Protein AF-A0A9X4ABX7-F1 (afdb_monomer)

Secondary structure (DSSP, 8-state):
-PPSSS------TT------S-EEE-SS-EEEEEETTEEEEGGG--EETTEE---SS-EEEEESS-EEEE-TTS-EEEEEEPTT--EEEEEEEEE-SSSS-EEEEEETT-SS-EEEEEE-SS---TTTSSEE------TT--HHHHHSEEEEEPTTTTTT---B-TTSPBPP-TT-BPPPPSSTT-SGGGPEEEEEEEEEEETTTTEEEEEEEES-SEEEEE-TT-SSTT-EEEEE--S-EEEGGGEEEEESPPEE-S-HHHHHHHHT-

Sequence (269 aa):
MKSYRGGKATVTRNQKIKYAGKLTETSRELYYYVGSGSYVKALNVSKINGQYVFTKQPTYVIPRADMYVLNKDLKETSKVVRTGSKVKIDQVLIDTDYTDPQLYVRIAGTKDQFLYWTDAGDYPDEDEGNFSFRFFMDNNHNFAESTQSLVTFKQGLEKTTPFYNEQGQLIDLGGKYLEKAARGNFLPENNYQVDYARYIWVPSEKKAELFYHLIGTTFSMRDPHSKYEYTWVKQNIGSVYVKASDVTFKGLKVKTQNTAEEATKLAEK

Nearest PDB structures (foldseek):
  8aol-assembly1_A  TM=3.702E-01  e=4.067E-02  Lactobacillus acidophilus ATCC 4796
  2p6y-assembly1_A  TM=3.420E-01  e=1.564E+00  Vibrio cholerae
  7jiw-assembly1_A  TM=1.618E-01  e=1.205E+00  Severe acute respiratory syndrome coronavirus 2
  8u7h-assembly1_C  TM=2.721E-01  e=6.065E+00  Homo sapiens
  8hq2-assembly2_E  TM=1.560E-01  e=1.828E+00  Homo sapiens

Radius of gyration: 24.83 Å; Cα contacts (8 Å, |Δi|>4): 505; chains: 1; bounding box: 54×47×79 Å

Foldseek 3Di:
DDDDPPDDDDDDPPDDAAFPPDWDDDPPFIWTDRDPRDTDTLLRDQDDPNHGGADQAWHWKFFQAKFFKAWQVRDGDPDIDGGRDTFIFRDKDWAPPDPFIWIWTHGPPDDTIITTFGTPRDDDDLPPTRIRDGDPPDPQRDPCQARFKWKAFDPPCQQVVFKADQQQDTDDPVSKGHDAPPPRCPDPVRIFTFAAKEWAQHPVVRFTFIKTKTPDQWDWIDDPPDPDPDDTDIDGRGTIIDTPVRIDIGHDDHYYPDDRVVNNVVVVD

Structure (mmCIF, N/CA/C/O backbone):
data_AF-A0A9X4ABX7-F1
#
_entry.id   AF-A0A9X4ABX7-F1
#
loop_
_atom_site.group_PDB
_atom_site.id
_atom_site.type_symbol
_atom_site.label_atom_id
_atom_site.label_alt_id
_atom_site.label_comp_id
_atom_site.label_asym_id
_atom_site.label_entity_id
_atom_site.label_seq_id
_atom_site.pdbx_PDB_ins_code
_atom_site.Cartn_x
_atom_site.Cartn_y
_atom_site.Cartn_z
_atom_site.occupancy
_atom_site.B_iso_or_equiv
_atom_site.auth_seq_id
_atom_site.auth_comp_id
_atom_site.auth_asym_id
_atom_site.auth_atom_id
_atom_site.pdbx_PDB_model_num
ATOM 1 N N . MET A 1 1 ? 7.506 -3.024 -34.681 1.00 41.56 1 MET A N 1
ATOM 2 C CA . MET A 1 1 ? 6.041 -3.243 -34.634 1.00 41.56 1 MET A CA 1
ATOM 3 C C . MET A 1 1 ? 5.603 -3.809 -35.983 1.00 41.56 1 MET A C 1
ATOM 5 O O . MET A 1 1 ? 6.130 -3.344 -36.988 1.00 41.56 1 MET A O 1
ATOM 9 N N . LYS A 1 2 ? 4.745 -4.836 -36.027 1.00 24.06 2 LYS A N 1
ATOM 10 C CA . LYS A 1 2 ? 4.097 -5.296 -37.271 1.00 24.06 2 LYS A CA 1
ATOM 11 C C . LYS A 1 2 ? 2.694 -4.683 -37.294 1.00 24.06 2 LYS A C 1
ATOM 13 O O . LYS A 1 2 ? 1.999 -4.773 -36.289 1.00 24.06 2 LYS A O 1
ATOM 18 N N . SER A 1 3 ? 2.342 -4.009 -38.381 1.00 33.56 3 SER A N 1
ATOM 19 C CA . SER A 1 3 ? 1.025 -3.418 -38.610 1.00 33.56 3 SER A CA 1
ATOM 20 C C . SER A 1 3 ? 0.086 -4.429 -39.261 1.00 33.56 3 SER A C 1
ATOM 22 O O . SER A 1 3 ? 0.523 -5.316 -39.996 1.00 33.56 3 SER A O 1
ATOM 24 N N . TYR A 1 4 ? -1.210 -4.261 -39.014 1.00 38.00 4 TYR A N 1
ATOM 25 C CA . TYR A 1 4 ? -2.266 -4.816 -39.852 1.00 38.00 4 TYR A CA 1
ATOM 26 C C . TYR A 1 4 ? -2.831 -3.663 -40.698 1.00 38.00 4 TYR A C 1
ATOM 28 O O . TYR A 1 4 ? -3.150 -2.615 -40.143 1.00 38.00 4 TYR A O 1
ATOM 36 N N . ARG A 1 5 ? -2.893 -3.865 -42.027 1.00 39.03 5 ARG A N 1
ATOM 37 C CA . ARG A 1 5 ? -3.045 -2.887 -43.142 1.00 39.03 5 ARG A CA 1
ATOM 38 C C . ARG A 1 5 ? -1.755 -2.279 -43.737 1.00 39.03 5 ARG A C 1
ATOM 40 O O . ARG A 1 5 ? -1.745 -1.150 -44.206 1.00 39.03 5 ARG A O 1
ATOM 47 N N . GLY A 1 6 ? -0.677 -3.062 -43.800 1.00 40.28 6 GLY A N 1
ATOM 48 C CA . GLY A 1 6 ? 0.290 -2.986 -44.914 1.00 40.28 6 GLY A CA 1
ATOM 49 C C . GLY A 1 6 ? 1.348 -1.871 -44.923 1.00 40.28 6 GLY A C 1
ATOM 50 O O . GLY A 1 6 ? 2.278 -1.969 -45.712 1.00 40.28 6 GLY A O 1
ATOM 51 N N . GLY A 1 7 ? 1.295 -0.869 -44.043 1.00 52.16 7 GLY A N 1
ATOM 52 C CA . GLY A 1 7 ? 2.366 0.132 -43.898 1.00 52.16 7 GLY A CA 1
ATOM 53 C C . GLY A 1 7 ? 3.005 0.093 -42.510 1.00 52.16 7 GLY A C 1
ATOM 54 O O . GLY A 1 7 ? 2.290 0.098 -41.508 1.00 52.16 7 GLY A O 1
ATOM 55 N N . LYS A 1 8 ? 4.339 0.026 -42.405 1.00 54.16 8 LYS A N 1
ATOM 56 C CA . LYS A 1 8 ? 5.056 0.254 -41.135 1.00 54.16 8 LYS A CA 1
ATOM 57 C C . LYS A 1 8 ? 5.355 1.748 -41.012 1.00 54.16 8 LYS A C 1
ATOM 59 O O . LYS A 1 8 ? 6.156 2.261 -41.781 1.00 54.16 8 LYS A O 1
ATOM 64 N N . ALA A 1 9 ? 4.760 2.419 -40.031 1.00 59.62 9 ALA A N 1
ATOM 65 C CA . ALA A 1 9 ? 5.211 3.739 -39.598 1.00 59.62 9 ALA A CA 1
ATOM 66 C C . ALA A 1 9 ? 6.242 3.579 -38.466 1.00 59.62 9 ALA A C 1
ATOM 68 O O . ALA A 1 9 ? 6.034 2.785 -37.542 1.00 59.62 9 ALA A O 1
ATOM 69 N N . THR A 1 10 ? 7.356 4.308 -38.544 1.00 63.59 10 THR A N 1
ATOM 70 C CA . THR A 1 10 ? 8.389 4.341 -37.498 1.00 63.59 10 THR A CA 1
ATOM 71 C C . THR A 1 10 ? 8.147 5.550 -36.602 1.00 63.59 10 THR A C 1
ATOM 73 O O . THR A 1 10 ? 8.048 6.667 -37.097 1.00 63.59 10 THR A O 1
ATOM 76 N N . VAL A 1 11 ? 8.052 5.319 -35.293 1.00 64.12 11 VAL A N 1
ATOM 77 C CA . VAL A 1 11 ? 7.973 6.366 -34.264 1.00 64.12 11 VAL A CA 1
ATOM 78 C C . VAL A 1 11 ? 9.326 6.417 -33.561 1.00 64.12 11 VAL A C 1
ATOM 80 O O . VAL A 1 11 ? 9.849 5.366 -33.174 1.00 64.12 11 VAL A O 1
ATOM 83 N N . THR A 1 12 ? 9.914 7.603 -33.427 1.00 63.09 12 THR A N 1
ATOM 84 C CA . THR A 1 12 ? 11.210 7.785 -32.757 1.00 63.09 12 THR A CA 1
ATOM 85 C C . THR A 1 12 ? 11.045 7.855 -31.237 1.00 63.09 12 THR A C 1
ATOM 87 O O . THR A 1 12 ? 9.956 8.094 -30.709 1.00 63.09 12 THR A O 1
ATOM 90 N N . ARG A 1 13 ? 12.132 7.601 -30.494 1.00 53.84 13 ARG A N 1
ATOM 91 C CA . ARG A 1 13 ? 12.133 7.704 -29.026 1.00 53.84 13 ARG A CA 1
ATOM 92 C C . ARG A 1 13 ? 11.667 9.107 -28.612 1.00 53.84 13 ARG A C 1
ATOM 94 O O . ARG A 1 13 ? 12.084 10.088 -29.215 1.00 53.84 13 ARG A O 1
ATOM 101 N N . ASN A 1 14 ? 10.814 9.185 -27.590 1.00 59.59 14 ASN A N 1
ATOM 102 C CA . ASN A 1 14 ? 10.232 10.422 -27.043 1.00 59.59 14 ASN A CA 1
ATOM 103 C C . ASN A 1 14 ? 9.279 11.187 -27.981 1.00 59.59 14 ASN A C 1
ATOM 105 O O . ASN A 1 14 ? 8.792 12.259 -27.616 1.00 59.59 14 ASN A O 1
ATOM 109 N N . GLN A 1 15 ? 8.954 10.646 -29.158 1.00 70.94 15 GLN A N 1
ATOM 110 C CA . GLN A 1 15 ? 7.958 11.252 -30.032 1.00 70.94 15 GLN A CA 1
ATOM 111 C C . GLN A 1 15 ? 6.567 11.172 -29.391 1.00 70.94 15 GLN A C 1
ATOM 113 O O . GLN A 1 15 ? 6.053 10.091 -29.093 1.00 70.94 15 GLN A O 1
ATOM 118 N N . LYS A 1 16 ? 5.938 12.335 -29.205 1.00 74.56 16 LYS A N 1
ATOM 119 C CA . LYS A 1 16 ? 4.551 12.436 -28.743 1.00 74.56 16 LYS A CA 1
ATOM 120 C C . LYS A 1 16 ? 3.615 12.056 -29.888 1.00 74.56 16 LYS A C 1
ATOM 122 O O . LYS A 1 16 ? 3.737 12.577 -30.995 1.00 74.56 16 LYS A O 1
ATOM 127 N N . ILE A 1 17 ? 2.673 11.162 -29.613 1.00 75.75 17 ILE A N 1
ATOM 128 C CA . ILE A 1 17 ? 1.649 10.722 -30.564 1.00 75.75 17 ILE A CA 1
ATOM 129 C C . ILE A 1 17 ? 0.269 10.859 -29.925 1.00 75.75 17 ILE A C 1
ATOM 131 O O . ILE A 1 17 ? 0.133 10.804 -28.703 1.00 75.75 17 ILE A O 1
ATOM 135 N N . LYS A 1 18 ? -0.760 11.057 -30.752 1.00 77.44 18 LYS A N 1
ATOM 136 C CA . LYS A 1 18 ? -2.141 11.192 -30.281 1.00 77.44 18 LYS A CA 1
ATOM 137 C C . LYS A 1 18 ? -2.583 9.919 -29.554 1.00 77.44 18 LYS A C 1
ATOM 139 O O . LYS A 1 18 ? -2.435 8.823 -30.083 1.00 77.44 18 LYS A O 1
ATOM 144 N N . TYR A 1 19 ? -3.187 10.072 -28.380 1.00 71.44 19 TYR A N 1
ATOM 145 C CA . TYR A 1 19 ? -3.877 8.989 -27.686 1.00 71.44 19 TYR A CA 1
ATOM 146 C C . TYR A 1 19 ? -5.378 9.062 -27.982 1.00 71.44 19 TYR A C 1
ATOM 148 O O . TYR A 1 19 ? -5.996 10.105 -27.781 1.00 71.44 19 TYR A O 1
ATOM 156 N N . ALA A 1 20 ? -5.966 7.972 -28.480 1.00 73.44 20 ALA A N 1
ATOM 157 C CA . ALA A 1 20 ? -7.385 7.906 -28.843 1.00 73.44 20 ALA A CA 1
ATOM 158 C C . ALA A 1 20 ? -8.206 7.002 -27.901 1.00 73.44 20 ALA A C 1
ATOM 160 O O . ALA A 1 20 ? -9.294 6.557 -28.259 1.00 73.44 20 ALA A O 1
ATOM 161 N N . GLY A 1 21 ? -7.698 6.737 -26.691 1.00 56.81 21 GLY A N 1
ATOM 162 C CA . GLY A 1 21 ? -8.519 6.313 -25.552 1.00 56.81 21 GLY A CA 1
ATOM 163 C C . GLY A 1 21 ? -8.814 4.820 -25.404 1.00 56.81 21 GLY A C 1
ATOM 164 O O . GLY A 1 21 ? -9.385 4.439 -24.387 1.00 56.81 21 GLY A O 1
ATOM 165 N N . LYS A 1 22 ? -8.450 3.959 -26.364 1.00 66.75 22 LYS A N 1
ATOM 166 C CA . LYS A 1 22 ? -8.841 2.537 -26.329 1.00 66.75 22 LYS A CA 1
ATOM 167 C C . LYS A 1 22 ? -7.642 1.595 -26.256 1.00 66.75 22 LYS A C 1
ATOM 169 O O . LYS A 1 22 ? -6.852 1.525 -27.201 1.00 66.75 22 LYS A O 1
ATOM 174 N N . LEU A 1 23 ? -7.544 0.838 -25.160 1.00 63.44 23 LEU A N 1
ATOM 175 C CA . LEU A 1 23 ? -6.692 -0.347 -25.075 1.00 63.44 23 LEU A CA 1
ATOM 176 C C . LEU A 1 23 ? -7.366 -1.482 -25.857 1.00 63.44 23 LEU A C 1
ATOM 178 O O . LEU A 1 23 ? -8.551 -1.754 -25.675 1.00 63.44 23 LEU A O 1
ATOM 182 N N . THR A 1 24 ? -6.631 -2.106 -26.769 1.00 67.62 24 THR A N 1
ATOM 183 C CA . THR A 1 24 ? -7.089 -3.261 -27.545 1.00 67.62 24 THR A CA 1
ATOM 184 C C . THR A 1 24 ? -6.211 -4.450 -27.199 1.00 67.62 24 THR A C 1
ATOM 186 O O . THR A 1 24 ? -4.987 -4.387 -27.335 1.00 67.62 24 THR A O 1
ATOM 189 N N . GLU A 1 25 ? -6.847 -5.519 -26.740 1.00 62.91 25 GLU A N 1
ATOM 190 C CA . GLU A 1 25 ? -6.194 -6.779 -26.422 1.00 62.91 25 GLU A CA 1
ATOM 191 C C . GLU A 1 25 ? -6.283 -7.725 -27.618 1.00 62.91 25 GLU A C 1
ATOM 193 O O . GLU A 1 25 ? -7.335 -7.913 -28.227 1.00 62.91 25 GLU A O 1
ATOM 198 N N . THR A 1 26 ? -5.145 -8.309 -27.965 1.00 64.62 26 THR A N 1
ATOM 199 C CA . THR A 1 26 ? -5.078 -9.516 -28.790 1.00 64.62 26 THR A CA 1
ATOM 200 C C . THR A 1 26 ? -4.627 -10.663 -27.894 1.00 64.62 26 THR A C 1
ATOM 202 O O . THR A 1 26 ? -4.070 -10.413 -26.829 1.00 64.62 26 THR A O 1
ATOM 205 N N . SER A 1 27 ? -4.772 -11.915 -28.332 1.00 53.00 27 SER A N 1
ATOM 206 C CA . SER A 1 27 ? -4.437 -13.107 -27.530 1.00 53.00 27 SER A CA 1
ATOM 207 C C . SER A 1 27 ? -2.999 -13.176 -26.983 1.00 53.00 27 SER A C 1
ATOM 209 O O . SER A 1 27 ? -2.696 -14.079 -26.207 1.00 53.00 27 SER A O 1
ATOM 211 N N . ARG A 1 28 ? -2.091 -12.270 -27.382 1.00 57.47 28 ARG A N 1
ATOM 212 C CA . ARG A 1 28 ? -0.694 -12.228 -26.911 1.00 57.47 28 ARG A CA 1
ATOM 213 C C . ARG A 1 28 ? -0.133 -10.834 -26.628 1.00 57.47 28 ARG A C 1
ATOM 215 O O . ARG A 1 28 ? 0.952 -10.738 -26.064 1.00 57.47 28 ARG A O 1
ATOM 222 N N . GLU A 1 29 ? -0.797 -9.758 -27.047 1.00 65.50 29 GLU A N 1
ATOM 223 C CA . GLU A 1 29 ? -0.219 -8.410 -26.989 1.00 65.50 29 GLU A CA 1
ATOM 224 C C . GLU A 1 29 ? -1.286 -7.328 -26.782 1.00 65.50 29 GLU A C 1
ATOM 226 O O . GLU A 1 29 ? -2.381 -7.391 -27.348 1.00 65.50 29 GLU A O 1
ATOM 231 N N . LEU A 1 30 ? -0.915 -6.306 -26.006 1.00 69.06 30 LEU A N 1
ATOM 232 C CA . LEU A 1 30 ? -1.723 -5.123 -25.724 1.00 69.06 30 LEU A CA 1
ATOM 233 C C . LEU A 1 30 ? -1.304 -3.946 -26.613 1.00 69.06 30 LEU A C 1
ATOM 235 O O . LEU A 1 30 ? -0.110 -3.693 -26.814 1.00 69.06 30 LEU A O 1
ATOM 239 N N . TYR A 1 31 ? -2.290 -3.197 -27.105 1.00 74.19 31 TYR A N 1
ATOM 240 C CA . TYR A 1 31 ? -2.102 -2.056 -27.998 1.00 74.19 31 TYR A CA 1
ATOM 241 C C . TYR A 1 31 ? -2.936 -0.848 -27.564 1.00 74.19 31 TYR A C 1
ATOM 243 O O . TYR A 1 31 ? -4.096 -1.003 -27.196 1.00 74.19 31 TYR A O 1
ATOM 251 N N . TYR A 1 32 ? -2.390 0.362 -27.690 1.00 74.12 32 TYR A N 1
ATOM 252 C CA . TYR A 1 32 ? -3.159 1.603 -27.605 1.00 74.12 32 TYR A CA 1
ATOM 253 C C . TYR A 1 32 ? -3.581 2.070 -28.990 1.00 74.12 32 TYR A C 1
ATOM 255 O O . TYR A 1 32 ? -2.760 2.147 -29.907 1.00 74.12 32 TYR A O 1
ATOM 263 N N . TYR A 1 33 ? -4.857 2.415 -29.132 1.00 75.81 33 TYR A N 1
ATOM 264 C CA . TYR A 1 33 ? -5.375 3.075 -30.321 1.00 75.81 33 TYR A CA 1
ATOM 265 C C . TYR A 1 33 ? -4.905 4.533 -30.373 1.00 75.81 33 TYR A C 1
ATOM 267 O O . TYR A 1 33 ? -5.064 5.283 -29.405 1.00 75.81 33 TYR A O 1
ATOM 275 N N . VAL A 1 34 ? -4.347 4.942 -31.514 1.00 81.94 34 VAL A N 1
ATOM 276 C CA . VAL A 1 34 ? -3.806 6.300 -31.728 1.00 81.94 34 VAL A CA 1
ATOM 277 C C . VAL A 1 34 ? -4.594 7.099 -32.776 1.00 81.94 34 VAL A C 1
ATOM 279 O O . VAL A 1 34 ? -4.224 8.219 -33.121 1.00 81.94 34 VAL A O 1
ATOM 282 N N . GLY A 1 35 ? -5.726 6.556 -33.244 1.00 76.69 35 GLY A N 1
ATOM 283 C CA . GLY A 1 35 ? -6.597 7.174 -34.249 1.00 76.69 35 GLY A CA 1
ATOM 284 C C . GLY A 1 35 ? -6.410 6.596 -35.654 1.00 76.69 35 GLY A C 1
ATOM 285 O O . GLY A 1 35 ? -5.427 5.916 -35.931 1.00 76.69 35 GLY A O 1
ATOM 286 N N . SER A 1 36 ? -7.374 6.852 -36.544 1.00 80.44 36 SER A N 1
ATOM 287 C CA . SER A 1 36 ? -7.329 6.476 -37.970 1.00 80.44 36 SER A CA 1
ATOM 288 C C . SER A 1 36 ? -6.958 5.008 -38.240 1.00 80.44 36 SER A C 1
ATOM 290 O O . SER A 1 36 ? -6.167 4.710 -39.132 1.00 80.44 36 SER A O 1
ATOM 292 N N . GLY A 1 37 ? -7.477 4.076 -37.434 1.00 75.94 37 GLY A N 1
ATOM 293 C CA . GLY A 1 37 ? -7.164 2.644 -37.562 1.00 75.94 37 GLY A CA 1
ATOM 294 C C . GLY A 1 37 ? -5.740 2.245 -37.139 1.00 75.94 37 GLY A C 1
ATOM 295 O O . GLY A 1 37 ? -5.338 1.110 -37.383 1.00 75.94 37 GLY A O 1
ATOM 296 N N . SER A 1 38 ? -4.975 3.150 -36.521 1.00 76.69 38 SER A N 1
ATOM 297 C CA . SER A 1 38 ? -3.580 2.931 -36.126 1.00 76.69 38 SER A CA 1
ATOM 298 C C . SER A 1 38 ? -3.430 2.587 -34.646 1.00 76.69 38 SER A C 1
ATOM 300 O O . SER A 1 38 ? -4.181 3.061 -33.790 1.00 76.69 38 SER A O 1
ATOM 302 N N . TYR A 1 39 ? -2.403 1.792 -34.344 1.00 77.88 39 TYR A N 1
ATOM 303 C CA . TYR A 1 39 ? -2.131 1.272 -33.008 1.00 77.88 39 TYR A CA 1
ATOM 304 C C . TYR A 1 39 ? -0.643 1.338 -32.671 1.00 77.88 39 TYR A C 1
ATOM 306 O O . TYR A 1 39 ? 0.213 1.138 -33.534 1.00 77.88 39 TYR A O 1
ATOM 314 N N . VAL A 1 40 ? -0.343 1.540 -31.391 1.00 75.00 40 VAL A N 1
ATOM 315 C CA . VAL A 1 40 ? 1.003 1.428 -30.821 1.00 75.00 40 VAL A CA 1
ATOM 316 C C . VAL A 1 40 ? 1.010 0.302 -29.789 1.00 75.00 40 VAL A C 1
ATOM 318 O O . VAL A 1 40 ? 0.073 0.173 -29.005 1.00 75.00 40 VAL A O 1
ATOM 321 N N . LYS A 1 41 ? 2.044 -0.545 -29.771 1.00 73.88 41 LYS A N 1
ATOM 322 C CA . LYS A 1 41 ? 2.190 -1.565 -28.718 1.00 73.88 41 LYS A CA 1
ATOM 323 C C . LYS A 1 41 ? 2.258 -0.884 -27.358 1.00 73.88 41 LYS A C 1
ATOM 325 O O . LYS A 1 41 ? 3.086 0.009 -27.183 1.00 73.88 41 LYS A O 1
ATOM 330 N N . ALA A 1 42 ? 1.463 -1.352 -26.398 1.00 68.88 42 ALA A N 1
ATOM 331 C CA . ALA A 1 42 ? 1.455 -0.817 -25.039 1.00 68.88 42 ALA A CA 1
ATOM 332 C C . ALA A 1 42 ? 2.849 -0.883 -24.396 1.00 68.88 42 ALA A C 1
ATOM 334 O O . ALA A 1 42 ? 3.317 0.088 -23.815 1.00 68.88 42 ALA A O 1
ATOM 335 N N . LEU A 1 43 ? 3.580 -1.970 -24.665 1.00 66.31 43 LEU A N 1
ATOM 336 C CA . LEU A 1 43 ? 4.986 -2.161 -24.287 1.00 66.31 43 LEU A CA 1
ATOM 337 C C . LEU A 1 43 ? 5.942 -1.058 -24.777 1.00 66.31 43 LEU A C 1
ATOM 339 O O . LEU A 1 43 ? 7.034 -0.919 -24.235 1.00 66.31 43 LEU A O 1
ATOM 343 N N . ASN A 1 44 ? 5.570 -0.258 -25.778 1.00 68.69 44 ASN A N 1
ATOM 344 C CA . ASN A 1 44 ? 6.416 0.802 -26.331 1.00 68.69 44 ASN A CA 1
ATOM 345 C C . ASN A 1 44 ? 6.010 2.213 -25.871 1.00 68.69 44 ASN A C 1
ATOM 347 O O . ASN A 1 44 ? 6.753 3.154 -26.140 1.00 68.69 44 ASN A O 1
ATOM 351 N N . VAL A 1 45 ? 4.898 2.372 -25.150 1.00 68.00 45 VAL A N 1
ATOM 352 C CA . VAL A 1 45 ? 4.405 3.669 -24.658 1.00 68.00 45 VAL A CA 1
ATOM 353 C C . VAL A 1 45 ? 4.819 3.878 -23.202 1.00 68.00 45 VAL A C 1
ATOM 355 O O . VAL A 1 45 ? 4.452 3.075 -22.352 1.00 68.00 45 VAL A O 1
ATOM 358 N N . SER A 1 46 ? 5.601 4.927 -22.915 1.00 58.09 46 SER A N 1
ATOM 359 C CA . SER A 1 46 ? 6.004 5.273 -21.539 1.00 58.09 46 SER A CA 1
ATOM 360 C C . SER A 1 46 ? 4.958 6.094 -20.811 1.00 58.09 46 SER A C 1
ATOM 362 O O . SER A 1 46 ? 4.686 5.812 -19.651 1.00 58.09 46 SER A O 1
ATOM 364 N N . LYS A 1 47 ? 4.354 7.074 -21.491 1.00 59.59 47 LYS A N 1
ATOM 365 C CA . LYS A 1 47 ? 3.362 7.976 -20.907 1.00 59.59 47 LYS A CA 1
ATOM 366 C C . LYS A 1 47 ? 2.131 8.129 -21.798 1.00 59.59 47 LYS A C 1
ATOM 368 O O . LYS A 1 47 ? 2.251 8.208 -23.021 1.00 59.59 47 LYS A O 1
ATOM 373 N N . ILE A 1 48 ? 0.963 8.254 -21.180 1.00 60.34 48 ILE A N 1
ATOM 374 C CA . ILE A 1 48 ? -0.288 8.710 -21.790 1.00 60.34 48 ILE A CA 1
ATOM 375 C C . ILE A 1 48 ? -0.749 9.930 -20.998 1.00 60.34 48 ILE A C 1
ATOM 377 O O . ILE A 1 48 ? -0.877 9.867 -19.782 1.00 60.34 48 ILE A O 1
ATOM 381 N N . ASN A 1 49 ? -0.971 11.059 -21.678 1.00 54.16 49 ASN A N 1
ATOM 382 C CA . ASN A 1 49 ? -1.386 12.321 -21.045 1.00 54.16 49 ASN A CA 1
ATOM 383 C C . ASN A 1 49 ? -0.488 12.747 -19.863 1.00 54.16 49 ASN A C 1
ATOM 385 O O . ASN A 1 49 ? -0.965 13.265 -18.862 1.00 54.16 49 ASN A O 1
ATOM 389 N N . GLY A 1 50 ? 0.821 12.500 -19.978 1.00 48.47 50 GLY A N 1
ATOM 390 C CA . GLY A 1 50 ? 1.800 12.815 -18.933 1.00 48.47 50 GLY A CA 1
ATOM 391 C C . GLY A 1 50 ? 1.917 11.771 -17.818 1.00 48.47 50 GLY A C 1
ATOM 392 O O . GLY A 1 50 ? 2.880 11.836 -17.064 1.00 48.47 50 GLY A O 1
ATOM 393 N N . GLN A 1 51 ? 1.019 10.784 -17.753 1.00 43.03 51 GLN A N 1
ATOM 394 C CA . GLN A 1 51 ? 1.029 9.714 -16.750 1.00 43.03 51 GLN A CA 1
ATOM 395 C C . GLN A 1 51 ? 1.702 8.448 -17.277 1.00 43.03 51 GLN A C 1
ATOM 397 O O . GLN A 1 51 ? 1.515 8.098 -18.441 1.00 43.03 51 GLN A O 1
ATOM 402 N N . TYR A 1 52 ? 2.461 7.754 -16.432 1.00 52.81 52 TYR A N 1
ATOM 403 C CA . TYR A 1 52 ? 3.163 6.525 -16.803 1.00 52.81 52 TYR A CA 1
ATOM 404 C C . TYR A 1 52 ? 2.222 5.358 -17.130 1.00 52.81 52 TYR A C 1
ATOM 406 O O . TYR A 1 52 ? 1.099 5.272 -16.638 1.00 52.81 52 TYR A O 1
ATOM 414 N N . VAL A 1 53 ? 2.704 4.453 -17.985 1.00 53.22 53 VAL A N 1
ATOM 415 C CA . VAL A 1 53 ? 1.969 3.285 -18.479 1.00 53.22 53 VAL A CA 1
ATOM 416 C C . VAL A 1 53 ? 2.694 1.981 -18.133 1.00 53.22 53 VAL A C 1
ATOM 418 O O . VAL A 1 53 ? 3.873 1.810 -18.448 1.00 53.22 53 VAL A O 1
ATOM 421 N N . PHE A 1 54 ? 1.958 1.033 -17.548 1.00 60.50 54 PHE A N 1
ATOM 422 C CA . PHE A 1 54 ? 2.472 -0.203 -16.942 1.00 60.50 54 PHE A CA 1
ATOM 423 C C . PHE A 1 54 ? 2.087 -1.465 -17.754 1.00 60.50 54 PHE A C 1
ATOM 425 O O . PHE A 1 54 ? 1.068 -1.477 -18.446 1.00 60.50 54 PHE A O 1
ATOM 432 N N . THR A 1 55 ? 2.897 -2.539 -17.715 1.00 54.03 55 THR A N 1
ATOM 433 C CA . THR A 1 55 ? 2.724 -3.755 -18.556 1.00 54.03 55 THR A CA 1
ATOM 434 C C . THR A 1 55 ? 2.861 -5.070 -17.774 1.00 54.03 55 THR A C 1
ATOM 436 O O . THR A 1 55 ? 3.737 -5.198 -16.930 1.00 54.03 55 THR A O 1
ATOM 439 N N . LYS A 1 56 ? 2.032 -6.076 -18.109 1.00 51.44 56 LYS A N 1
ATOM 440 C CA . LYS A 1 56 ? 2.036 -7.446 -17.535 1.00 51.44 56 LYS A CA 1
ATOM 441 C C . LYS A 1 56 ? 2.981 -8.436 -18.233 1.00 51.44 56 LYS A C 1
ATOM 443 O O . LYS A 1 56 ? 3.142 -9.561 -17.777 1.00 51.44 56 LYS A O 1
ATOM 448 N N . GLN A 1 57 ? 3.534 -8.062 -19.384 1.00 58.81 57 GLN A N 1
ATOM 449 C CA . GLN A 1 57 ? 4.381 -8.940 -20.200 1.00 58.81 57 GLN A CA 1
ATOM 450 C C . GLN A 1 57 ? 5.867 -8.648 -19.956 1.00 58.81 57 GLN A C 1
ATOM 452 O O . GLN A 1 57 ? 6.197 -7.479 -19.730 1.00 58.81 57 GLN A O 1
ATOM 457 N N . PRO A 1 58 ? 6.762 -9.654 -20.079 1.00 68.19 58 PRO A N 1
ATOM 458 C CA . PRO A 1 58 ? 8.200 -9.437 -20.000 1.00 68.19 58 PRO A CA 1
ATOM 459 C C . PRO A 1 58 ? 8.642 -8.269 -20.880 1.00 68.19 58 PRO A C 1
ATOM 461 O O . PRO A 1 58 ? 8.244 -8.166 -22.045 1.00 68.19 58 PRO A O 1
ATOM 464 N N . THR A 1 59 ? 9.481 -7.403 -20.328 1.00 71.31 59 THR A N 1
ATOM 465 C CA . THR A 1 59 ? 9.947 -6.184 -20.996 1.00 71.31 59 THR A CA 1
ATOM 466 C C . THR A 1 59 ? 11.469 -6.146 -21.043 1.00 71.31 59 THR A C 1
ATOM 468 O O . THR A 1 59 ? 12.131 -7.120 -20.688 1.00 71.31 59 THR A O 1
ATOM 471 N N . TYR A 1 60 ? 12.031 -5.050 -21.546 1.00 78.75 60 TYR A N 1
ATOM 472 C CA . TYR A 1 60 ? 13.467 -4.845 -21.606 1.00 78.75 60 TYR A CA 1
ATOM 473 C C . TYR A 1 60 ? 13.883 -3.574 -20.876 1.00 78.75 60 TYR A C 1
ATOM 475 O O . TYR A 1 60 ? 13.199 -2.556 -20.974 1.00 78.75 60 TYR A O 1
ATOM 483 N N . VAL A 1 61 ? 15.037 -3.638 -20.223 1.00 80.69 61 VAL A N 1
ATOM 484 C CA . VAL A 1 61 ? 15.717 -2.508 -19.589 1.00 80.69 61 VAL A CA 1
ATOM 485 C C . VAL A 1 61 ? 17.054 -2.266 -20.272 1.00 80.69 61 VAL A C 1
ATOM 487 O O . VAL A 1 61 ? 17.618 -3.176 -20.890 1.00 80.69 61 VAL A O 1
ATOM 490 N N . ILE A 1 62 ? 17.535 -1.029 -20.190 1.00 83.75 62 ILE A N 1
ATOM 491 C CA . ILE A 1 62 ? 18.850 -0.635 -20.693 1.00 83.75 62 ILE A CA 1
ATOM 492 C C . ILE A 1 62 ? 19.589 0.062 -19.547 1.00 83.75 62 ILE A C 1
ATOM 494 O O . ILE A 1 62 ? 19.189 1.172 -19.185 1.00 83.75 62 ILE A O 1
ATOM 498 N N . PRO A 1 63 ? 20.627 -0.571 -18.971 1.00 87.38 63 PRO A N 1
ATOM 499 C CA . PRO A 1 63 ? 21.475 0.035 -17.951 1.00 87.38 63 PRO A CA 1
ATOM 500 C C . PRO A 1 63 ? 22.146 1.315 -18.434 1.00 87.38 63 PRO A C 1
ATOM 502 O O . PRO A 1 63 ? 22.624 1.386 -19.570 1.00 87.38 63 PRO A O 1
ATOM 505 N N . ARG A 1 64 ? 22.185 2.309 -17.546 1.00 85.25 64 ARG A N 1
ATOM 506 C CA . ARG A 1 64 ? 22.900 3.580 -17.715 1.00 85.25 64 ARG A CA 1
ATOM 507 C C . ARG A 1 64 ? 24.395 3.422 -17.431 1.00 85.25 64 ARG A C 1
ATOM 509 O O . ARG A 1 64 ? 25.209 4.096 -18.054 1.00 85.25 64 ARG A O 1
ATOM 516 N N . ALA A 1 65 ? 24.747 2.487 -16.554 1.00 89.94 65 ALA A N 1
ATOM 517 C CA . ALA A 1 65 ? 26.113 2.108 -16.211 1.00 89.94 65 ALA A CA 1
ATOM 518 C C . ALA A 1 65 ? 26.276 0.580 -16.252 1.00 89.94 65 ALA A C 1
ATOM 520 O O . ALA A 1 65 ? 25.299 -0.151 -16.422 1.00 89.94 65 ALA A O 1
ATOM 521 N N . ASP A 1 66 ? 27.513 0.103 -16.132 1.00 94.81 66 ASP A N 1
ATOM 522 C CA . ASP A 1 66 ? 27.775 -1.316 -15.896 1.00 94.81 66 ASP A CA 1
ATOM 523 C C . ASP A 1 66 ? 27.199 -1.724 -14.535 1.00 94.81 66 ASP A C 1
ATOM 525 O O . ASP A 1 66 ? 27.307 -0.985 -13.560 1.00 94.81 66 ASP A O 1
ATOM 529 N N . MET A 1 67 ? 26.579 -2.900 -14.478 1.00 94.88 67 MET A N 1
ATOM 530 C CA . MET A 1 67 ? 25.860 -3.371 -13.299 1.00 94.88 67 MET A CA 1
ATOM 531 C C . MET A 1 67 ? 26.261 -4.788 -12.937 1.00 94.88 67 MET A C 1
ATOM 533 O O . MET A 1 67 ? 26.237 -5.675 -13.796 1.00 94.88 67 MET A O 1
ATOM 537 N N . TYR A 1 68 ? 26.534 -5.026 -11.660 1.00 97.25 68 TYR A N 1
ATOM 538 C CA . TYR A 1 68 ? 26.644 -6.382 -11.146 1.00 97.25 68 TYR A CA 1
ATOM 539 C C . TYR A 1 68 ? 25.263 -7.032 -11.064 1.00 97.25 68 TYR A C 1
ATOM 541 O O . TYR A 1 68 ? 24.286 -6.440 -10.606 1.00 97.25 68 TYR A O 1
ATOM 549 N N . VAL A 1 69 ? 25.182 -8.276 -11.526 1.00 97.19 69 VAL A N 1
ATOM 550 C CA . VAL A 1 69 ? 24.008 -9.121 -11.317 1.00 97.19 69 VAL A CA 1
ATOM 551 C C . VAL A 1 69 ? 24.002 -9.554 -9.860 1.00 97.19 69 VAL A C 1
ATOM 553 O O . VAL A 1 69 ? 25.020 -10.031 -9.358 1.00 97.19 69 VAL A O 1
ATOM 556 N N . LEU A 1 70 ? 22.858 -9.430 -9.202 1.00 97.38 70 LEU A N 1
ATOM 557 C CA . LEU A 1 70 ? 22.645 -9.870 -7.830 1.00 97.38 70 LEU A CA 1
ATOM 558 C C . LEU A 1 70 ? 22.110 -11.303 -7.783 1.00 97.38 70 LEU A C 1
ATOM 560 O O . LEU A 1 70 ? 21.430 -11.741 -8.712 1.00 97.38 70 LEU A O 1
ATOM 564 N N . ASN A 1 71 ? 22.390 -12.013 -6.693 1.00 94.88 71 ASN A N 1
ATOM 565 C CA . ASN A 1 71 ? 21.855 -13.348 -6.411 1.00 94.88 71 ASN A CA 1
ATOM 566 C C . ASN A 1 71 ? 20.511 -13.303 -5.644 1.00 94.88 71 ASN A C 1
ATOM 568 O O . ASN A 1 71 ? 19.961 -12.231 -5.395 1.00 94.88 71 ASN A O 1
ATOM 572 N N . LYS A 1 72 ? 19.996 -14.475 -5.235 1.00 88.38 72 LYS A N 1
ATOM 573 C CA . LYS A 1 72 ? 18.747 -14.614 -4.453 1.00 88.38 72 LYS A CA 1
ATOM 574 C C . LYS A 1 72 ? 18.728 -13.846 -3.128 1.00 88.38 72 LYS A C 1
ATOM 576 O O . LYS A 1 72 ? 17.652 -13.522 -2.649 1.00 88.38 72 LYS A O 1
ATOM 581 N N . ASP A 1 73 ? 19.901 -13.602 -2.547 1.00 88.88 73 ASP A N 1
ATOM 582 C CA . ASP A 1 73 ? 20.084 -12.899 -1.275 1.00 88.88 73 ASP A CA 1
ATOM 583 C C . ASP A 1 73 ? 20.451 -11.418 -1.517 1.00 88.88 73 ASP A C 1
ATOM 585 O O . ASP A 1 73 ? 20.969 -10.740 -0.630 1.00 88.88 73 ASP A O 1
ATOM 589 N N . LEU A 1 74 ? 20.238 -10.937 -2.752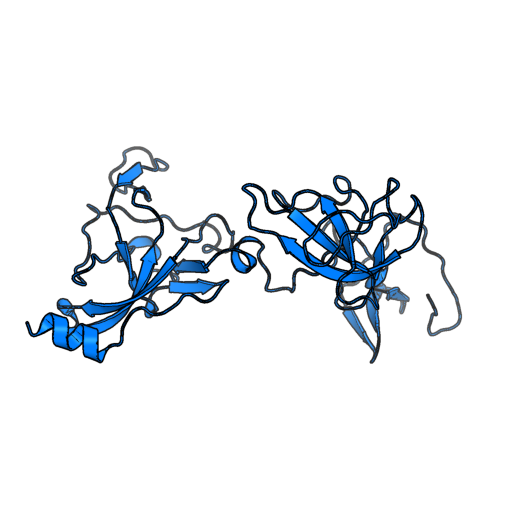 1.00 89.12 74 LEU A N 1
ATOM 590 C CA . LEU A 1 74 ? 20.468 -9.565 -3.211 1.00 89.12 74 LEU A CA 1
ATOM 591 C C . LEU A 1 74 ? 21.915 -9.082 -3.048 1.00 89.12 74 LEU A C 1
ATOM 593 O O . LEU A 1 74 ? 22.185 -7.886 -2.967 1.00 89.12 74 LEU A O 1
ATOM 597 N N . LYS A 1 75 ? 22.872 -10.017 -3.051 1.00 93.25 75 LYS A N 1
ATOM 598 C CA . LYS A 1 75 ? 24.309 -9.718 -3.046 1.00 93.25 75 LYS A CA 1
ATOM 599 C C . LYS A 1 75 ? 24.878 -9.747 -4.454 1.00 93.25 75 LYS A C 1
ATOM 601 O O . LYS A 1 75 ? 24.516 -10.609 -5.259 1.00 93.25 75 LYS A O 1
ATOM 606 N N . GLU A 1 76 ? 25.789 -8.817 -4.728 1.00 95.94 76 GLU A N 1
ATOM 607 C CA . GLU A 1 76 ? 26.506 -8.738 -5.999 1.00 95.94 76 GLU A CA 1
ATOM 608 C C . GLU A 1 76 ? 27.252 -10.037 -6.311 1.00 95.94 76 GLU A C 1
ATOM 610 O O . GLU A 1 76 ? 27.821 -10.700 -5.442 1.00 95.94 76 GLU A O 1
ATOM 615 N N . THR A 1 77 ? 27.241 -10.400 -7.588 1.00 96.50 77 THR A N 1
ATOM 616 C CA . THR A 1 77 ? 28.013 -11.512 -8.141 1.00 96.50 77 THR A CA 1
ATOM 617 C C . THR A 1 77 ? 29.082 -10.979 -9.090 1.00 96.50 77 THR A C 1
ATOM 619 O O . THR A 1 77 ? 29.056 -9.820 -9.491 1.00 96.50 77 THR A O 1
ATOM 622 N N . SER A 1 78 ? 29.993 -11.842 -9.541 1.00 95.38 78 SER A N 1
ATOM 623 C CA . SER A 1 78 ? 30.989 -11.483 -10.561 1.00 95.38 78 SER A CA 1
ATOM 624 C C . SER A 1 78 ? 30.407 -11.282 -11.970 1.00 95.38 78 SER A C 1
ATOM 626 O O . SER A 1 78 ? 31.130 -10.877 -12.882 1.00 95.38 78 SER A O 1
ATOM 628 N N . LYS A 1 79 ? 29.117 -11.579 -12.190 1.00 97.06 79 LYS A N 1
ATOM 629 C CA . LYS A 1 79 ? 28.465 -11.384 -13.490 1.00 97.06 79 LYS A CA 1
ATOM 630 C C . LYS A 1 79 ? 28.107 -9.914 -13.673 1.00 97.06 79 LYS A C 1
ATOM 632 O O . LYS A 1 79 ? 27.477 -9.322 -12.805 1.00 97.06 79 LYS A O 1
ATOM 637 N N . VAL A 1 80 ? 28.435 -9.365 -14.840 1.00 96.50 80 VAL A N 1
ATOM 638 C CA . VAL A 1 80 ? 28.179 -7.961 -15.178 1.00 96.50 80 VAL A CA 1
ATOM 639 C C . VAL A 1 80 ? 27.260 -7.861 -16.387 1.00 96.50 80 VAL A C 1
ATOM 641 O O . VAL A 1 80 ? 27.514 -8.470 -17.428 1.00 96.50 80 VAL A O 1
ATOM 644 N N . VAL A 1 81 ? 26.222 -7.040 -16.267 1.00 96.25 81 VAL A N 1
ATOM 645 C CA . VAL A 1 81 ? 25.473 -6.507 -17.403 1.00 96.25 81 VAL A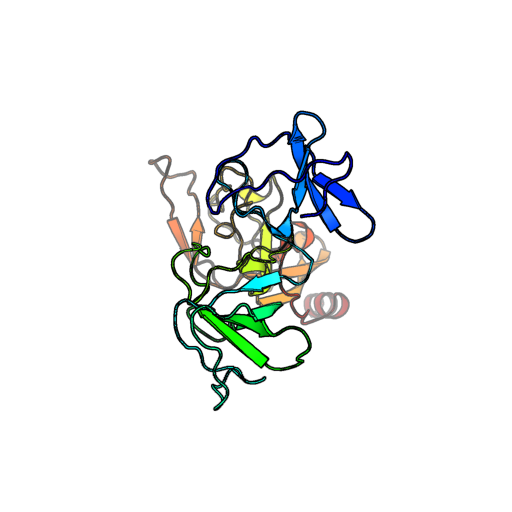 CA 1
ATOM 646 C C . VAL A 1 81 ? 26.095 -5.171 -17.788 1.00 96.25 81 VAL A C 1
ATOM 648 O O . VAL A 1 81 ? 26.193 -4.265 -16.968 1.00 96.25 81 VAL A O 1
ATOM 651 N N . ARG A 1 82 ? 26.508 -5.040 -19.049 1.00 95.12 82 ARG A N 1
ATOM 652 C CA . ARG A 1 82 ? 27.170 -3.826 -19.537 1.00 95.12 82 ARG A CA 1
ATOM 653 C C . ARG A 1 82 ? 26.180 -2.715 -19.864 1.00 95.12 82 ARG A C 1
ATOM 655 O O . ARG A 1 82 ? 25.080 -2.998 -20.355 1.00 95.12 82 ARG A O 1
ATOM 662 N N . THR A 1 83 ? 26.605 -1.469 -19.679 1.00 91.81 83 THR A N 1
ATOM 663 C CA . THR A 1 83 ? 25.869 -0.273 -20.106 1.00 91.81 83 THR A CA 1
ATOM 664 C C . THR A 1 83 ? 25.405 -0.384 -21.563 1.00 91.81 83 THR A C 1
ATOM 666 O O . THR A 1 83 ? 26.079 -0.973 -22.412 1.00 91.81 83 THR A O 1
ATOM 669 N N . GLY A 1 84 ? 24.200 0.110 -21.856 1.00 81.88 84 GLY A N 1
ATOM 670 C CA . GLY A 1 84 ? 23.606 0.044 -23.197 1.00 81.88 84 GLY A CA 1
ATOM 671 C C . GLY A 1 84 ? 23.069 -1.334 -23.615 1.00 81.88 84 GLY A C 1
ATOM 672 O O . GLY A 1 84 ? 22.374 -1.433 -24.632 1.00 81.88 84 GLY A O 1
ATOM 673 N N . SER A 1 85 ? 23.318 -2.394 -22.838 1.00 89.19 85 SER A N 1
ATOM 674 C CA . SER A 1 85 ? 22.799 -3.733 -23.133 1.00 89.19 85 SER A CA 1
ATOM 675 C C . SER A 1 85 ? 21.286 -3.791 -22.977 1.00 89.19 85 SER A C 1
ATOM 677 O O . SER A 1 85 ? 20.717 -3.289 -22.013 1.00 89.19 85 SER A O 1
ATOM 679 N N . LYS A 1 86 ? 20.616 -4.476 -23.904 1.00 85.81 86 LYS A N 1
ATOM 680 C CA . LYS A 1 86 ? 19.175 -4.708 -23.826 1.00 85.81 86 LYS A CA 1
ATOM 681 C C . LYS A 1 86 ? 18.888 -5.973 -23.013 1.00 85.81 86 LYS A C 1
ATOM 683 O O . LYS A 1 86 ? 18.956 -7.078 -23.550 1.00 85.81 86 LYS A O 1
ATOM 688 N N . VAL A 1 87 ? 18.528 -5.818 -21.741 1.00 89.12 87 VAL A N 1
ATOM 689 C CA . VAL A 1 87 ? 18.260 -6.939 -20.822 1.00 89.12 87 VAL A CA 1
ATOM 690 C C . VAL A 1 87 ? 16.774 -7.209 -20.726 1.00 89.12 87 VAL A C 1
ATOM 692 O O . VAL A 1 87 ? 16.003 -6.287 -20.491 1.00 89.12 87 VAL A O 1
ATOM 695 N N . LYS A 1 88 ? 16.357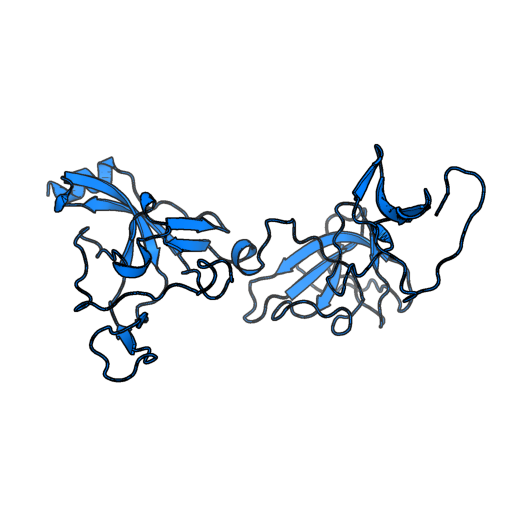 -8.466 -20.895 1.00 86.19 88 LYS A N 1
ATOM 696 C CA . LYS A 1 88 ? 14.959 -8.862 -20.699 1.00 86.19 88 LYS A CA 1
ATOM 697 C C . LYS A 1 88 ? 14.687 -9.084 -19.212 1.00 86.19 88 LYS A C 1
ATOM 699 O O . LYS A 1 88 ? 15.448 -9.799 -18.567 1.00 86.19 88 LYS A O 1
ATOM 704 N N . ILE A 1 89 ? 13.590 -8.538 -18.704 1.00 82.50 89 ILE A N 1
ATOM 705 C CA . ILE A 1 89 ? 13.139 -8.701 -17.318 1.00 82.50 89 ILE A CA 1
ATOM 706 C C . ILE A 1 89 ? 11.707 -9.235 -17.281 1.00 82.50 89 ILE A C 1
ATOM 708 O O . ILE A 1 89 ? 10.934 -9.008 -18.220 1.00 82.50 89 ILE A O 1
ATOM 712 N N . ASP A 1 90 ? 11.358 -9.962 -16.223 1.00 75.50 90 ASP A N 1
ATOM 713 C CA . ASP A 1 90 ? 10.024 -10.562 -16.075 1.00 75.50 90 ASP A CA 1
ATOM 714 C C . ASP A 1 90 ? 9.392 -10.424 -14.684 1.00 75.50 90 ASP A C 1
ATOM 716 O O . ASP A 1 90 ? 8.239 -10.814 -14.512 1.00 75.50 90 ASP A O 1
ATOM 720 N N . GLN A 1 91 ? 10.103 -9.846 -13.714 1.00 75.00 91 GLN A N 1
ATOM 721 C CA . GLN A 1 91 ? 9.580 -9.609 -12.372 1.00 75.00 91 GLN A CA 1
ATOM 722 C C . GLN A 1 91 ? 10.258 -8.402 -11.719 1.00 75.00 91 GLN A C 1
ATOM 724 O O . GLN A 1 91 ? 11.417 -8.107 -12.008 1.00 75.00 91 GLN A O 1
ATOM 729 N N . VAL A 1 92 ? 9.532 -7.742 -10.820 1.00 75.12 92 VAL A N 1
ATOM 730 C CA . VAL A 1 92 ? 10.041 -6.726 -9.894 1.00 75.12 92 VAL A CA 1
ATOM 731 C C . VAL A 1 92 ? 10.030 -7.315 -8.484 1.00 75.12 92 VAL A C 1
ATOM 733 O O . VAL A 1 92 ? 9.086 -8.017 -8.121 1.00 75.12 92 VAL A O 1
ATOM 736 N N . LEU A 1 93 ? 11.081 -7.047 -7.720 1.00 72.06 93 LEU A N 1
ATOM 737 C CA . LEU A 1 93 ? 11.216 -7.382 -6.308 1.00 72.06 93 LEU A CA 1
ATOM 738 C C . LEU A 1 93 ? 11.518 -6.093 -5.542 1.00 72.06 93 LEU A C 1
ATOM 740 O O . LEU A 1 93 ? 12.309 -5.278 -6.009 1.00 72.06 93 LEU A O 1
ATOM 744 N N . ILE A 1 94 ? 10.895 -5.921 -4.382 1.00 68.94 94 ILE A N 1
ATOM 745 C CA . ILE A 1 94 ? 11.169 -4.812 -3.469 1.00 68.94 94 ILE A CA 1
ATOM 746 C C . ILE A 1 94 ? 11.621 -5.426 -2.147 1.00 68.94 94 ILE A C 1
ATOM 748 O O . ILE A 1 94 ? 10.942 -6.310 -1.627 1.00 68.94 94 ILE A O 1
ATOM 752 N N . ASP A 1 95 ? 12.766 -4.980 -1.646 1.00 67.25 95 ASP A N 1
ATOM 753 C CA . ASP A 1 95 ? 13.276 -5.322 -0.321 1.00 67.25 95 ASP A CA 1
ATOM 754 C C . ASP A 1 95 ? 12.892 -4.210 0.660 1.00 67.25 95 ASP A C 1
ATOM 756 O O . ASP A 1 95 ? 13.243 -3.046 0.466 1.00 67.25 95 ASP A O 1
ATOM 760 N N . THR A 1 96 ? 12.116 -4.565 1.679 1.00 61.59 96 THR A N 1
ATOM 761 C CA . THR A 1 96 ? 11.528 -3.638 2.654 1.00 61.59 96 THR A CA 1
ATOM 762 C C . THR A 1 96 ? 12.247 -3.641 3.993 1.00 61.59 96 THR A C 1
ATOM 764 O O . THR A 1 96 ? 11.806 -2.953 4.908 1.00 61.59 96 THR A O 1
ATOM 767 N N . ASP A 1 97 ? 13.322 -4.418 4.130 1.00 60.34 97 ASP A N 1
ATOM 768 C CA . ASP A 1 97 ? 14.054 -4.547 5.394 1.00 60.34 97 ASP A CA 1
ATOM 769 C C . ASP A 1 97 ? 14.914 -3.301 5.700 1.00 60.34 97 ASP A C 1
ATOM 771 O O . ASP A 1 97 ? 15.479 -3.167 6.788 1.00 60.34 97 ASP A O 1
ATOM 775 N N . TYR A 1 98 ? 14.994 -2.364 4.752 1.00 55.97 98 TYR A N 1
ATOM 776 C CA . TYR A 1 98 ? 15.685 -1.084 4.868 1.00 55.97 98 TYR A CA 1
ATOM 777 C C . TYR A 1 98 ? 14.731 0.049 5.270 1.00 55.97 98 TYR A C 1
ATOM 779 O O . TYR A 1 98 ? 13.544 0.024 4.951 1.00 55.97 98 TYR A O 1
ATOM 787 N N . THR A 1 99 ? 15.268 1.086 5.929 1.00 55.72 99 THR A N 1
ATOM 788 C CA . THR A 1 99 ? 14.525 2.326 6.236 1.00 55.72 99 THR A CA 1
ATOM 789 C C . THR A 1 99 ? 13.946 2.975 4.981 1.00 55.72 99 THR A C 1
ATOM 791 O O . THR A 1 99 ? 12.849 3.522 5.040 1.00 55.72 99 THR A O 1
ATOM 794 N N . ASP A 1 100 ? 14.654 2.825 3.857 1.00 61.16 100 ASP A N 1
ATOM 795 C CA . ASP A 1 100 ? 14.218 3.187 2.513 1.00 61.16 100 ASP A CA 1
ATOM 796 C C . ASP A 1 100 ? 14.153 1.902 1.674 1.00 61.16 100 ASP A C 1
ATOM 798 O O . ASP A 1 100 ? 15.199 1.285 1.439 1.00 61.16 100 ASP A O 1
ATOM 802 N N . PRO A 1 101 ? 12.965 1.442 1.242 1.00 65.94 101 PRO A N 1
ATOM 803 C CA . PRO A 1 101 ? 12.847 0.185 0.507 1.00 65.94 101 PRO A CA 1
ATOM 804 C C . PRO A 1 101 ? 13.686 0.189 -0.772 1.00 65.94 101 PRO A C 1
ATOM 806 O O . PRO A 1 101 ? 13.876 1.232 -1.381 1.00 65.94 101 PRO A O 1
ATOM 809 N N . GLN A 1 102 ? 14.209 -0.959 -1.186 1.00 78.12 102 GLN A N 1
ATOM 810 C CA . GLN A 1 102 ? 15.138 -1.081 -2.314 1.00 78.12 102 GLN A CA 1
ATOM 811 C C . GLN A 1 102 ? 14.481 -1.852 -3.455 1.00 78.12 102 GLN A C 1
ATOM 813 O O . GLN A 1 102 ? 13.806 -2.852 -3.211 1.00 78.12 102 GLN A O 1
ATOM 818 N N . LEU A 1 103 ? 14.675 -1.428 -4.707 1.00 78.75 103 LEU A N 1
ATOM 819 C CA . LEU A 1 103 ? 14.032 -2.068 -5.853 1.00 78.75 103 LEU A CA 1
ATOM 820 C C . LEU A 1 103 ? 14.997 -2.855 -6.731 1.00 78.75 103 LEU A C 1
ATOM 822 O O . LEU A 1 103 ? 16.061 -2.384 -7.136 1.00 78.75 103 LEU A O 1
ATOM 826 N N . TYR A 1 104 ? 14.530 -4.025 -7.157 1.00 84.94 104 TYR A N 1
ATOM 827 C CA . TYR A 1 104 ? 15.243 -4.933 -8.037 1.00 84.94 104 TYR A CA 1
ATOM 828 C C . TYR A 1 104 ? 14.346 -5.449 -9.164 1.00 84.94 104 TYR A C 1
ATOM 830 O O . TYR A 1 104 ? 13.132 -5.593 -9.018 1.00 84.94 104 TYR A O 1
ATOM 838 N N . VAL A 1 105 ? 14.949 -5.796 -10.299 1.00 84.56 105 VAL A N 1
ATOM 839 C CA . VAL A 1 105 ? 14.265 -6.481 -11.406 1.00 84.56 105 VAL A CA 1
ATOM 840 C C . VAL A 1 105 ? 14.918 -7.823 -11.683 1.00 84.56 105 VAL A C 1
ATOM 842 O O . VAL A 1 105 ? 16.141 -7.914 -11.770 1.00 84.56 105 VAL A O 1
ATOM 845 N N . ARG A 1 106 ? 14.118 -8.876 -11.851 1.00 88.50 106 ARG A N 1
ATOM 846 C CA . ARG A 1 106 ? 14.625 -10.206 -12.193 1.00 88.50 106 ARG A CA 1
ATOM 847 C C . ARG A 1 106 ? 14.922 -10.301 -13.681 1.00 88.50 106 ARG A C 1
ATOM 849 O O . ARG A 1 106 ? 14.083 -9.953 -14.518 1.00 88.50 106 ARG A O 1
ATOM 856 N N . ILE A 1 107 ? 16.091 -10.839 -14.010 1.00 90.94 107 ILE A N 1
ATOM 857 C CA . ILE A 1 107 ? 16.478 -11.158 -15.383 1.00 90.94 107 ILE A CA 1
ATOM 858 C C . ILE A 1 107 ? 15.613 -12.320 -15.875 1.00 90.94 107 ILE A C 1
ATOM 860 O O . ILE A 1 107 ? 15.557 -13.386 -15.257 1.00 90.94 107 ILE A O 1
ATOM 864 N N . ALA A 1 108 ? 14.934 -12.123 -17.002 1.00 83.81 108 ALA A N 1
ATOM 865 C CA . ALA A 1 108 ? 13.960 -13.080 -17.498 1.00 83.81 108 ALA A CA 1
ATOM 866 C C . ALA A 1 108 ? 14.592 -14.434 -17.835 1.00 83.81 108 ALA A C 1
ATOM 868 O O . ALA A 1 108 ? 15.648 -14.502 -18.467 1.00 83.81 108 ALA A O 1
ATOM 869 N N . GLY A 1 109 ? 13.910 -15.516 -17.459 1.00 81.88 109 GLY A N 1
ATOM 870 C CA . GLY A 1 109 ? 14.421 -16.882 -17.629 1.00 81.88 109 GLY A CA 1
ATOM 871 C C . GLY A 1 109 ? 15.422 -17.323 -16.555 1.00 81.88 109 GLY A C 1
ATOM 872 O O . GLY A 1 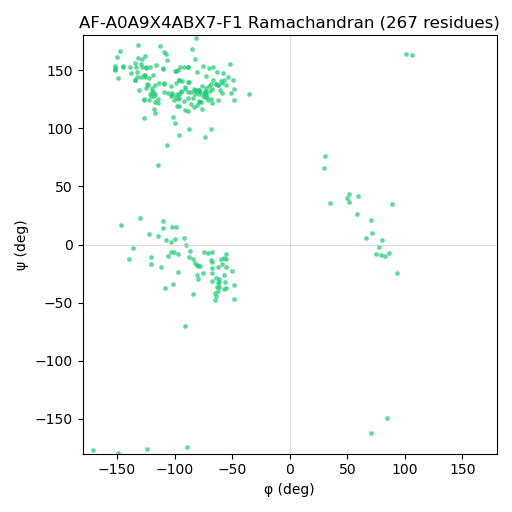109 ? 15.936 -18.437 -16.629 1.00 81.88 109 GLY A O 1
ATOM 873 N N . THR A 1 110 ? 15.667 -16.489 -15.545 1.00 87.69 110 THR A N 1
ATOM 874 C CA . THR A 1 110 ? 16.394 -16.861 -14.325 1.00 87.69 110 THR A CA 1
ATOM 875 C C . THR A 1 110 ? 15.415 -16.972 -13.157 1.00 87.69 110 THR A C 1
ATOM 877 O O . THR A 1 110 ? 14.315 -16.420 -13.208 1.00 87.69 110 THR A O 1
ATOM 880 N N . LYS A 1 111 ? 15.788 -17.705 -12.104 1.00 83.19 111 LYS A N 1
ATOM 881 C CA . LYS A 1 111 ? 14.973 -17.792 -10.879 1.00 83.19 111 LYS A CA 1
ATOM 882 C C . LYS A 1 111 ? 15.441 -16.821 -9.797 1.00 83.19 111 LYS A C 1
ATOM 884 O O . LYS A 1 111 ? 14.647 -16.455 -8.941 1.00 83.19 111 LYS A O 1
ATOM 889 N N . ASP A 1 112 ? 16.704 -16.420 -9.855 1.00 89.62 112 ASP A N 1
ATOM 890 C CA . ASP A 1 112 ? 17.458 -15.876 -8.730 1.00 89.62 112 ASP A CA 1
ATOM 891 C C . ASP A 1 112 ? 18.490 -14.810 -9.135 1.00 89.62 112 ASP A C 1
ATOM 893 O O . ASP A 1 112 ? 19.399 -14.524 -8.360 1.00 89.62 112 ASP A O 1
ATOM 897 N N . GLN A 1 113 ? 18.385 -14.243 -10.343 1.00 95.12 113 GLN A N 1
ATOM 898 C CA . GLN A 1 113 ? 19.300 -13.200 -10.808 1.00 95.12 113 GLN A CA 1
ATOM 899 C C . GLN A 1 113 ? 18.578 -11.878 -10.999 1.00 95.12 113 GLN A C 1
ATOM 901 O O . GLN A 1 113 ? 17.607 -11.792 -11.757 1.00 95.12 113 GLN A O 1
ATOM 906 N N . PHE A 1 114 ? 19.093 -10.843 -10.346 1.00 93.94 114 PHE A N 1
ATOM 907 C CA . PHE A 1 114 ? 18.447 -9.540 -10.286 1.00 93.94 114 PHE A CA 1
ATOM 908 C C . PHE A 1 114 ? 19.394 -8.408 -10.686 1.00 93.94 114 PHE A C 1
ATOM 910 O O . PHE A 1 114 ? 20.614 -8.555 -10.655 1.00 93.94 114 PHE A O 1
ATOM 917 N N . LEU A 1 115 ? 18.821 -7.271 -11.064 1.00 93.44 115 LEU A N 1
ATOM 918 C CA . LEU A 1 115 ? 19.519 -6.000 -11.234 1.00 93.44 115 LEU A CA 1
ATOM 919 C C . LEU A 1 115 ? 18.916 -4.981 -10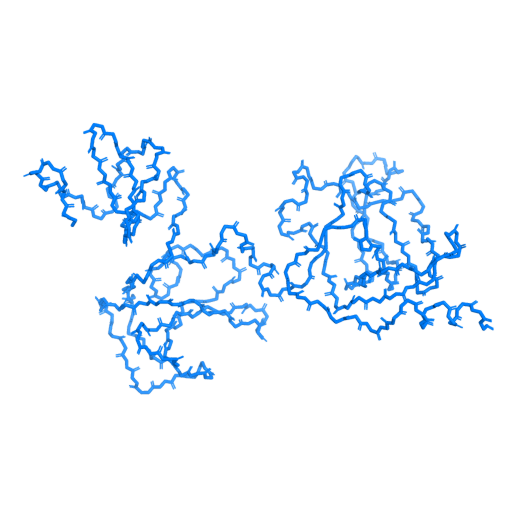.270 1.00 93.44 115 LEU A C 1
ATOM 921 O O . LEU A 1 115 ? 17.692 -4.860 -10.207 1.00 93.44 115 LEU A O 1
ATOM 925 N N . TYR A 1 116 ? 19.768 -4.259 -9.546 1.00 90.94 116 TYR A N 1
ATOM 926 C CA . TYR A 1 116 ? 19.356 -3.176 -8.655 1.00 90.94 116 TYR A CA 1
ATOM 927 C C . TYR A 1 116 ? 18.942 -1.947 -9.451 1.00 90.94 116 TYR A C 1
ATOM 929 O O . TYR A 1 116 ? 19.684 -1.490 -10.313 1.00 90.94 116 TYR A O 1
ATOM 937 N N . TRP A 1 117 ? 17.773 -1.393 -9.175 1.00 85.25 117 TRP A N 1
ATOM 938 C CA . TRP A 1 117 ? 17.327 -0.193 -9.860 1.00 85.25 117 TRP A CA 1
ATOM 939 C C . TRP A 1 117 ? 17.746 1.073 -9.114 1.00 85.25 117 TRP A C 1
ATOM 941 O O . TRP A 1 117 ? 18.614 1.785 -9.615 1.00 85.25 117 TRP A O 1
ATOM 951 N N . THR A 1 118 ? 17.141 1.325 -7.955 1.00 79.75 118 THR A N 1
ATOM 952 C CA . THR A 1 118 ? 17.472 2.369 -6.975 1.00 79.75 118 THR A CA 1
ATOM 953 C C . THR A 1 118 ? 16.648 2.117 -5.701 1.00 79.75 118 THR A C 1
ATOM 955 O O . THR A 1 118 ? 15.906 1.126 -5.627 1.00 79.75 118 THR A O 1
ATOM 958 N N . ASP A 1 119 ? 16.770 2.998 -4.718 1.00 71.38 119 ASP A N 1
ATOM 959 C CA . ASP A 1 119 ? 15.807 3.163 -3.639 1.00 71.38 119 ASP A CA 1
ATOM 960 C C . ASP A 1 119 ? 14.379 3.386 -4.181 1.00 71.38 119 ASP A C 1
ATOM 962 O O . ASP A 1 119 ? 14.137 3.980 -5.226 1.00 71.38 119 ASP A O 1
ATOM 966 N N . ALA A 1 120 ? 13.397 2.840 -3.481 1.00 56.28 120 ALA A N 1
ATOM 967 C CA . ALA A 1 120 ? 11.973 2.914 -3.789 1.00 56.28 120 ALA A CA 1
ATOM 968 C C . ALA A 1 120 ? 11.254 3.948 -2.904 1.00 56.28 120 ALA A C 1
ATOM 970 O O . ALA A 1 120 ? 10.030 3.895 -2.787 1.00 56.28 120 ALA A O 1
ATOM 971 N N . GLY A 1 121 ? 12.018 4.827 -2.242 1.00 52.41 121 GLY A N 1
ATOM 972 C CA . GLY A 1 121 ? 11.556 5.722 -1.178 1.00 52.41 121 GLY A CA 1
ATOM 973 C C . GLY A 1 121 ? 10.530 6.758 -1.624 1.00 52.41 121 GLY A C 1
ATOM 974 O O . GLY A 1 121 ? 9.646 7.093 -0.849 1.00 52.41 121 GLY A O 1
ATOM 975 N N . ASP A 1 122 ? 10.565 7.182 -2.883 1.00 50.28 122 ASP A N 1
ATOM 976 C CA . ASP A 1 122 ? 9.551 8.047 -3.468 1.00 50.28 122 ASP A CA 1
ATOM 977 C C . ASP A 1 122 ? 9.353 7.673 -4.935 1.00 50.28 122 ASP A C 1
ATOM 979 O O . ASP A 1 122 ? 10.211 7.056 -5.563 1.00 50.28 122 ASP A O 1
ATOM 983 N N . TYR A 1 123 ? 8.158 7.949 -5.451 1.00 51.03 123 TYR A N 1
ATOM 984 C CA . TYR A 1 123 ? 7.688 7.529 -6.768 1.00 51.03 123 TYR A CA 1
ATOM 985 C C . TYR A 1 123 ? 8.787 7.501 -7.834 1.00 51.03 123 TYR A C 1
ATOM 987 O O . TYR A 1 123 ? 9.466 8.500 -8.046 1.00 51.03 123 TYR A O 1
ATOM 995 N N . PRO A 1 124 ? 8.913 6.390 -8.566 1.00 51.12 124 PRO A N 1
ATOM 996 C CA . PRO A 1 124 ? 10.034 6.188 -9.448 1.00 51.12 124 PRO A CA 1
ATOM 997 C C . PRO A 1 124 ? 10.003 7.149 -10.634 1.00 51.12 124 PRO A C 1
ATOM 999 O O . PRO A 1 124 ? 9.307 6.899 -11.627 1.00 51.12 124 PRO A O 1
ATOM 1002 N N . ASP A 1 125 ? 10.775 8.230 -10.571 1.00 53.38 125 ASP A N 1
ATOM 1003 C CA . ASP A 1 125 ? 11.026 9.029 -11.756 1.00 53.38 125 ASP A CA 1
ATOM 1004 C C . ASP A 1 125 ? 11.973 8.259 -12.684 1.00 53.38 125 ASP A C 1
ATOM 1006 O O . ASP A 1 125 ? 12.999 7.709 -12.277 1.00 53.38 125 ASP A O 1
ATOM 1010 N N . GLU A 1 126 ? 11.606 8.177 -13.974 1.00 51.94 126 GLU A N 1
ATOM 1011 C CA . GLU A 1 126 ? 12.322 7.396 -15.005 1.00 51.94 126 GLU A CA 1
ATOM 1012 C C . GLU A 1 126 ? 13.813 7.767 -15.129 1.00 51.94 126 GLU A C 1
ATOM 1014 O O . GLU A 1 126 ? 14.563 7.032 -15.792 1.00 51.94 126 GLU A O 1
ATOM 1019 N N . ASP A 1 127 ? 14.203 8.888 -14.512 1.00 59.56 127 ASP A N 1
ATOM 1020 C CA . ASP A 1 127 ? 15.504 9.530 -14.556 1.00 59.56 127 ASP A CA 1
ATOM 1021 C C . ASP A 1 127 ? 16.425 9.279 -13.363 1.00 59.56 127 ASP A C 1
ATOM 1023 O O . ASP A 1 127 ? 17.604 9.617 -13.474 1.00 59.56 127 ASP A O 1
ATOM 1027 N N . GLU A 1 128 ? 15.968 8.613 -12.306 1.00 64.62 128 GLU A N 1
ATOM 1028 C CA . GLU A 1 128 ? 16.765 8.499 -11.075 1.00 64.62 128 GLU A CA 1
ATOM 1029 C C . GLU A 1 128 ? 17.474 7.148 -10.926 1.00 64.62 128 GLU A C 1
ATOM 1031 O O . GLU A 1 128 ? 18.618 7.098 -10.483 1.00 64.62 128 GLU A O 1
ATOM 1036 N N . GLY A 1 129 ? 16.870 6.050 -11.389 1.00 73.38 129 GLY A N 1
ATOM 1037 C CA . GLY A 1 129 ? 17.478 4.728 -11.229 1.00 73.38 129 GLY A CA 1
ATOM 1038 C C . GLY A 1 129 ? 18.491 4.316 -12.302 1.00 73.38 129 GLY A C 1
ATOM 1039 O O . GLY A 1 129 ? 18.585 4.890 -13.392 1.00 73.38 129 GLY A O 1
ATOM 1040 N N . ASN A 1 130 ? 19.216 3.228 -12.021 1.00 82.81 130 ASN A N 1
ATOM 1041 C CA . ASN A 1 130 ? 20.299 2.673 -12.851 1.00 82.81 130 ASN A CA 1
ATOM 1042 C C . ASN A 1 130 ? 19.888 2.286 -14.282 1.00 82.81 130 ASN A C 1
ATOM 1044 O O . ASN A 1 130 ? 20.734 2.099 -15.158 1.00 82.81 130 ASN A O 1
ATOM 1048 N N . PHE A 1 131 ? 18.593 2.155 -14.546 1.00 74.88 131 PHE A N 1
ATOM 1049 C CA . PHE A 1 131 ? 18.013 1.969 -15.871 1.00 74.88 131 PHE A CA 1
ATOM 1050 C C . PHE A 1 131 ? 16.606 2.538 -15.882 1.00 74.88 131 PHE A C 1
ATOM 1052 O O . PHE A 1 131 ? 15.894 2.487 -14.890 1.00 74.88 131 PHE A O 1
ATOM 1059 N N . SER A 1 132 ? 16.143 3.007 -17.034 1.00 68.94 132 SER A N 1
ATOM 1060 C CA . SER A 1 132 ? 14.715 3.281 -17.178 1.00 68.94 132 SER A CA 1
ATOM 1061 C C . SER A 1 132 ? 13.987 1.960 -17.420 1.00 68.94 132 SER A C 1
ATOM 1063 O O . SER A 1 132 ? 14.295 1.236 -18.372 1.00 68.94 132 SER A O 1
ATOM 1065 N N . PHE A 1 133 ? 13.011 1.643 -16.579 1.00 64.56 133 PHE A N 1
ATOM 1066 C CA . PHE A 1 133 ? 12.105 0.521 -16.790 1.00 64.56 133 PHE A CA 1
ATOM 1067 C C . PHE A 1 133 ? 10.717 0.870 -16.268 1.00 64.56 133 PHE A C 1
ATOM 1069 O O . PHE A 1 133 ? 10.552 1.737 -15.417 1.00 64.56 133 PHE A O 1
ATOM 1076 N N . ARG A 1 134 ? 9.701 0.241 -16.852 1.00 56.62 134 ARG A N 1
ATOM 1077 C CA . ARG A 1 134 ? 8.305 0.547 -16.543 1.00 56.62 134 ARG A CA 1
ATOM 1078 C C . ARG A 1 134 ? 7.806 -0.446 -15.514 1.00 56.62 134 ARG A C 1
ATOM 1080 O O . ARG A 1 134 ? 7.953 -1.652 -15.709 1.00 56.62 134 ARG A O 1
ATOM 1087 N N . PHE A 1 135 ? 7.218 0.084 -14.454 1.00 50.69 135 PHE A N 1
ATOM 1088 C CA . PHE A 1 135 ? 6.736 -0.689 -13.324 1.00 50.69 135 PHE A CA 1
ATOM 1089 C C . PHE A 1 135 ? 5.621 -1.650 -13.737 1.00 50.69 135 PHE A C 1
ATOM 1091 O O . PHE A 1 135 ? 4.820 -1.383 -14.633 1.00 50.69 135 PHE A O 1
ATOM 1098 N N . PHE A 1 136 ? 5.566 -2.777 -13.043 1.00 43.56 136 PHE A N 1
ATOM 1099 C CA . PHE A 1 136 ? 4.323 -3.478 -12.790 1.00 43.56 136 PHE A CA 1
ATOM 1100 C C . PHE A 1 136 ? 4.004 -3.233 -11.318 1.00 43.56 136 PHE A C 1
ATOM 1102 O O . PHE A 1 136 ? 4.389 -4.014 -10.459 1.00 43.56 136 PHE A O 1
ATOM 1109 N N . MET A 1 137 ? 3.354 -2.113 -11.027 1.00 42.66 137 MET A N 1
ATOM 1110 C CA . MET A 1 137 ? 2.453 -2.078 -9.885 1.00 42.66 137 MET A CA 1
ATOM 1111 C C . MET A 1 137 ? 1.120 -2.480 -10.506 1.00 42.66 137 MET A C 1
ATOM 1113 O O . MET A 1 137 ? 0.664 -1.824 -11.445 1.00 42.66 137 MET A O 1
ATOM 1117 N N . ASP A 1 138 ? 0.552 -3.623 -10.120 1.00 39.00 138 ASP A N 1
ATOM 1118 C CA . ASP A 1 138 ? -0.817 -3.938 -10.536 1.00 39.00 138 ASP A CA 1
ATOM 1119 C C . ASP A 1 138 ? -1.736 -2.750 -10.177 1.00 39.00 138 ASP A C 1
ATOM 1121 O O . ASP A 1 138 ? -1.414 -1.954 -9.300 1.00 39.00 138 ASP A O 1
ATOM 1125 N N . ASN A 1 139 ? -2.866 -2.588 -10.867 1.00 37.91 139 ASN A N 1
ATOM 1126 C CA . ASN A 1 139 ? -3.778 -1.456 -10.660 1.00 37.91 139 ASN A CA 1
ATOM 1127 C C . ASN A 1 139 ? -4.284 -1.343 -9.202 1.00 37.91 139 ASN A C 1
ATOM 1129 O O . ASN A 1 139 ? -4.860 -0.318 -8.849 1.00 37.91 139 ASN A O 1
ATOM 1133 N N . ASN A 1 140 ? -4.056 -2.372 -8.378 1.00 42.00 140 ASN A N 1
ATOM 1134 C CA . ASN A 1 140 ? -4.350 -2.416 -6.947 1.00 42.00 140 ASN A CA 1
ATOM 1135 C C . ASN A 1 140 ? -3.106 -2.355 -6.036 1.00 42.00 140 ASN A C 1
ATOM 1137 O O . ASN A 1 140 ? -3.244 -2.507 -4.829 1.00 42.00 140 ASN A O 1
ATOM 1141 N N . HIS A 1 141 ? -1.894 -2.190 -6.569 1.00 47.00 141 HIS A N 1
ATOM 1142 C CA . HIS A 1 141 ? -0.665 -2.167 -5.774 1.00 47.00 141 HIS A CA 1
ATOM 1143 C C . HIS A 1 141 ? -0.267 -0.727 -5.468 1.00 47.00 141 HIS A C 1
ATOM 1145 O O . HIS A 1 141 ? 0.402 -0.048 -6.242 1.00 47.00 141 HIS A O 1
ATOM 1151 N N . ASN A 1 142 ? -0.695 -0.268 -4.302 1.00 52.88 142 ASN A N 1
ATOM 1152 C CA . ASN A 1 142 ? -0.102 0.861 -3.606 1.00 52.88 142 ASN A CA 1
ATOM 1153 C C . ASN A 1 142 ? 1.183 0.368 -2.909 1.00 52.88 142 ASN A C 1
ATOM 1155 O O . ASN A 1 142 ? 1.158 -0.682 -2.269 1.00 52.88 142 ASN A O 1
ATOM 1159 N N . PHE A 1 143 ? 2.299 1.095 -3.034 1.00 49.59 143 PHE A N 1
ATOM 1160 C CA . PHE A 1 143 ? 3.579 0.765 -2.385 1.00 49.59 143 PHE A CA 1
ATOM 1161 C C . PHE A 1 143 ? 3.401 0.451 -0.898 1.00 49.59 143 PHE A C 1
ATOM 1163 O O . PHE A 1 143 ? 3.833 -0.604 -0.438 1.00 49.59 143 PHE A O 1
ATOM 1170 N N . ALA A 1 144 ? 2.650 1.289 -0.183 1.00 54.47 144 ALA A N 1
ATOM 1171 C CA . ALA A 1 144 ? 2.366 1.079 1.230 1.00 54.47 144 ALA A CA 1
ATOM 1172 C C . ALA A 1 144 ? 1.577 -0.223 1.481 1.00 54.47 144 ALA A C 1
ATOM 1174 O O . ALA A 1 144 ? 1.801 -0.905 2.470 1.00 54.47 144 ALA A O 1
ATOM 1175 N N . GLU A 1 145 ? 0.702 -0.638 0.562 1.00 57.47 145 GLU A N 1
ATOM 1176 C CA . GLU A 1 145 ? -0.061 -1.889 0.689 1.00 57.47 145 GLU A CA 1
ATOM 1177 C C . GLU A 1 145 ? 0.807 -3.131 0.409 1.00 57.47 145 GLU A C 1
ATOM 1179 O O . GLU A 1 145 ? 0.527 -4.213 0.914 1.00 57.47 145 GLU A O 1
ATOM 1184 N N . SER A 1 146 ? 1.899 -3.013 -0.348 1.00 52.53 146 SER A N 1
ATOM 1185 C CA . SER A 1 146 ? 2.817 -4.146 -0.558 1.00 52.53 146 SER A CA 1
ATOM 1186 C C . SER A 1 146 ? 3.762 -4.411 0.619 1.00 52.53 146 SER A C 1
ATOM 1188 O O . SER A 1 146 ? 4.308 -5.507 0.722 1.00 52.53 146 SER A O 1
ATOM 1190 N N . THR A 1 147 ? 3.945 -3.427 1.502 1.00 52.00 147 THR A N 1
ATOM 1191 C CA . THR A 1 147 ? 4.968 -3.446 2.559 1.00 52.00 147 THR A CA 1
ATOM 1192 C C . THR A 1 147 ? 4.381 -3.337 3.966 1.00 52.00 147 THR A C 1
ATOM 1194 O O . THR A 1 147 ? 5.049 -3.654 4.946 1.00 52.00 147 THR A O 1
ATOM 1197 N N . GLN A 1 148 ? 3.124 -2.907 4.087 1.00 64.44 148 GLN A N 1
ATOM 1198 C CA . GLN A 1 148 ? 2.463 -2.644 5.360 1.00 64.44 148 GLN A CA 1
ATOM 1199 C C . GLN A 1 148 ? 1.085 -3.304 5.394 1.00 64.44 148 GLN A C 1
ATOM 1201 O O . GLN A 1 148 ? 0.487 -3.639 4.367 1.00 64.44 148 GLN A O 1
ATOM 1206 N N . SER A 1 149 ? 0.570 -3.474 6.607 1.00 79.00 149 SER A N 1
ATOM 1207 C CA . SER A 1 149 ? -0.833 -3.805 6.831 1.00 79.00 149 SER A CA 1
ATOM 1208 C C . SER A 1 149 ? -1.549 -2.522 7.215 1.00 79.00 149 SER A C 1
ATOM 1210 O O . SER A 1 149 ? -1.132 -1.841 8.152 1.00 79.00 149 SER A O 1
ATOM 1212 N N . LEU A 1 150 ? -2.593 -2.169 6.477 1.00 83.62 150 LEU A N 1
ATOM 1213 C CA . LEU A 1 150 ? -3.209 -0.853 6.533 1.00 83.62 150 LEU A CA 1
ATOM 1214 C C . LEU A 1 150 ? -4.717 -0.961 6.730 1.00 83.62 150 LEU A C 1
ATOM 1216 O O . LEU A 1 150 ? -5.379 -1.829 6.159 1.00 83.62 150 LEU A O 1
ATOM 1220 N N . VAL A 1 151 ? -5.277 -0.024 7.488 1.00 86.25 151 VAL A N 1
ATOM 1221 C CA . VAL A 1 151 ? -6.723 0.146 7.620 1.00 86.25 151 VAL A CA 1
ATOM 1222 C C . VAL A 1 151 ? -7.151 1.567 7.291 1.00 86.25 151 VAL A C 1
ATOM 1224 O O . VAL A 1 151 ? -6.475 2.548 7.609 1.00 86.25 151 VAL A O 1
ATOM 1227 N N . THR A 1 152 ? -8.322 1.662 6.672 1.00 81.75 152 THR A N 1
ATOM 1228 C CA . THR A 1 152 ? -8.967 2.920 6.307 1.00 81.75 152 THR A CA 1
ATOM 1229 C C . THR A 1 152 ? -10.384 2.945 6.862 1.00 81.75 152 THR A C 1
ATOM 1231 O O . THR A 1 152 ? -11.170 2.057 6.536 1.00 81.75 152 THR A O 1
ATOM 1234 N N . PHE A 1 153 ? -10.757 3.953 7.653 1.00 81.31 153 PHE A N 1
ATOM 1235 C CA . PHE A 1 153 ? -12.142 4.091 8.120 1.00 81.31 153 PHE A CA 1
ATOM 1236 C C . PHE A 1 153 ? -13.131 4.219 6.960 1.00 81.31 153 PHE A C 1
ATOM 1238 O O . PHE A 1 153 ? -12.859 4.882 5.957 1.00 81.31 153 PHE A O 1
ATOM 1245 N N . LYS A 1 154 ? -14.292 3.573 7.102 1.00 79.94 154 LYS A N 1
ATOM 1246 C CA . LYS A 1 154 ? -15.397 3.700 6.148 1.00 79.94 154 LYS A CA 1
ATOM 1247 C C . LYS A 1 154 ? -16.024 5.093 6.230 1.00 79.94 154 LYS A C 1
ATOM 1249 O O . LYS A 1 154 ? -16.045 5.729 7.286 1.00 79.94 154 LYS A O 1
ATOM 1254 N N . GLN A 1 155 ? -16.592 5.530 5.106 1.00 74.12 155 GLN A N 1
ATOM 1255 C CA . GLN A 1 155 ? -17.243 6.832 4.984 1.00 74.12 155 GLN A CA 1
ATOM 1256 C C . GLN A 1 155 ? -18.271 7.052 6.107 1.00 74.12 155 GLN A C 1
ATOM 1258 O O . GLN A 1 155 ? -19.125 6.205 6.355 1.00 74.12 155 GLN A O 1
ATOM 1263 N N . GLY A 1 156 ? -18.197 8.208 6.770 1.00 70.19 156 GLY A N 1
ATOM 1264 C CA . GLY A 1 156 ? -19.100 8.585 7.865 1.00 70.19 156 GLY A CA 1
ATOM 1265 C C . GLY A 1 156 ? -18.590 8.236 9.267 1.00 70.19 156 GLY A C 1
ATOM 1266 O O . GLY A 1 156 ? -18.932 8.952 10.204 1.00 70.19 156 GLY A O 1
ATOM 1267 N N . LEU A 1 157 ? -17.709 7.239 9.410 1.00 71.19 157 LEU A N 1
ATOM 1268 C CA . LEU A 1 157 ? -17.065 6.901 10.692 1.00 71.19 157 LEU A CA 1
ATOM 1269 C C . LEU A 1 157 ? -15.828 7.758 10.984 1.00 71.19 157 LEU A C 1
ATOM 1271 O O . LEU A 1 157 ? -15.362 7.827 12.117 1.00 71.19 157 LEU A O 1
ATOM 1275 N N . GLU A 1 158 ? -15.345 8.483 9.976 1.00 60.03 158 GLU A N 1
ATOM 1276 C CA . GLU A 1 158 ? -14.244 9.448 10.072 1.00 60.03 158 GLU A CA 1
ATOM 1277 C C . GLU A 1 158 ? -14.516 10.514 11.154 1.00 60.03 158 GLU A C 1
ATOM 1279 O O . GLU A 1 158 ? -13.628 10.873 11.914 1.00 60.03 158 GLU A O 1
ATOM 1284 N N . LYS A 1 159 ? -15.770 10.967 11.303 1.00 60.66 159 LYS A N 1
ATOM 1285 C CA . LYS A 1 159 ? -16.138 12.046 12.242 1.00 60.66 159 LYS A CA 1
ATOM 1286 C C . LYS A 1 159 ? -16.344 11.599 13.686 1.00 60.66 159 LYS A C 1
ATOM 1288 O O . LYS A 1 159 ? -16.416 12.444 14.570 1.00 60.66 159 LYS A O 1
ATOM 1293 N N . THR A 1 160 ? -16.497 10.301 13.915 1.00 68.06 160 THR A N 1
ATOM 1294 C CA . THR A 1 160 ? -16.713 9.736 15.254 1.00 68.06 160 THR A CA 1
ATOM 1295 C C . THR A 1 160 ? -15.525 8.913 15.727 1.00 68.06 160 THR A C 1
ATOM 1297 O O . THR A 1 160 ? -15.421 8.691 16.923 1.00 68.06 160 THR A O 1
ATOM 1300 N N . THR A 1 161 ? -14.664 8.471 14.798 1.00 70.50 161 THR A N 1
ATOM 1301 C CA . THR A 1 161 ? -13.450 7.666 15.009 1.00 70.50 161 THR A CA 1
ATOM 1302 C C . THR A 1 161 ? -13.560 6.736 16.226 1.00 70.50 161 THR A C 1
ATOM 1304 O O . THR A 1 161 ? -13.006 7.034 17.284 1.00 70.50 161 THR A O 1
ATOM 1307 N N . PRO A 1 162 ? -14.300 5.621 16.117 1.00 85.00 162 PRO A N 1
ATOM 1308 C CA . PRO A 1 162 ? -14.543 4.761 17.264 1.00 85.00 162 PRO A CA 1
ATOM 1309 C C . PRO A 1 162 ? -13.274 3.969 17.614 1.00 85.00 162 PRO A C 1
ATOM 1311 O O . PRO A 1 162 ? -13.019 2.897 17.063 1.00 85.00 162 PRO A O 1
ATOM 1314 N N . PHE A 1 163 ? -12.464 4.517 18.520 1.00 91.50 163 PHE A N 1
ATOM 1315 C CA . PHE A 1 163 ? -11.336 3.813 19.119 1.00 91.50 163 PHE A CA 1
ATOM 1316 C C . PHE A 1 163 ? -11.778 3.041 20.350 1.00 91.50 163 PHE A C 1
ATOM 1318 O O . PHE A 1 163 ? -12.548 3.541 21.169 1.00 91.50 163 PHE A O 1
ATOM 1325 N N . TYR A 1 164 ? -11.241 1.837 20.486 1.00 95.50 164 TYR A N 1
ATOM 1326 C CA . TYR A 1 164 ? -11.498 0.950 21.605 1.00 95.50 164 TYR A CA 1
ATOM 1327 C C . TYR A 1 164 ? -10.204 0.651 22.352 1.00 95.50 164 TYR A C 1
ATOM 1329 O O . TYR A 1 164 ? -9.137 0.545 21.743 1.00 95.50 164 TYR A O 1
ATOM 1337 N N . ASN A 1 165 ? -10.302 0.500 23.669 1.00 95.38 165 ASN A N 1
ATOM 1338 C CA . ASN A 1 165 ? -9.227 -0.066 24.478 1.00 95.38 165 ASN A CA 1
ATOM 1339 C C . ASN A 1 165 ? -9.246 -1.608 24.425 1.00 95.38 165 ASN A C 1
ATOM 1341 O O . ASN A 1 165 ? -10.128 -2.224 23.820 1.00 95.38 165 ASN A O 1
ATOM 1345 N N . GLU A 1 166 ? -8.286 -2.249 25.094 1.00 94.56 166 GLU A N 1
ATOM 1346 C CA . GLU A 1 166 ? -8.179 -3.717 25.157 1.00 94.56 166 GLU A CA 1
ATOM 1347 C C . GLU A 1 166 ? -9.379 -4.406 25.817 1.00 94.56 166 GLU A C 1
ATOM 1349 O O . GLU A 1 166 ? -9.596 -5.599 25.614 1.00 94.56 166 GLU A O 1
ATOM 1354 N N . GLN A 1 167 ? -10.165 -3.662 26.594 1.00 94.44 167 GLN A N 1
ATOM 1355 C CA . GLN A 1 167 ? -11.367 -4.130 27.283 1.00 94.44 167 GLN A CA 1
ATOM 1356 C C . GLN A 1 167 ? -12.639 -3.929 26.440 1.00 94.44 167 GLN A C 1
ATOM 1358 O O . GLN A 1 167 ? -13.746 -4.142 26.934 1.00 94.44 167 GLN A O 1
ATOM 1363 N N . GLY A 1 168 ? -12.504 -3.488 25.184 1.00 94.44 168 GLY A N 1
ATOM 1364 C CA . GLY A 1 168 ? -13.628 -3.276 24.273 1.00 94.44 168 GLY A CA 1
ATOM 1365 C C . GLY A 1 168 ? -14.503 -2.080 24.643 1.00 94.44 168 GLY A C 1
ATOM 1366 O O . GLY A 1 168 ? -15.659 -2.008 24.220 1.00 94.44 168 GLY A O 1
ATOM 1367 N N . GLN A 1 169 ? -13.976 -1.136 25.425 1.00 95.25 169 GLN A N 1
ATOM 1368 C CA . GLN A 1 169 ? -14.649 0.115 25.768 1.00 95.25 169 GLN A CA 1
ATOM 1369 C C . GLN A 1 169 ? -14.232 1.215 24.796 1.00 95.25 169 GLN A C 1
ATOM 1371 O O . GLN A 1 169 ? -13.061 1.310 24.428 1.00 95.25 169 GLN A O 1
ATOM 1376 N N . LEU A 1 170 ? -15.189 2.061 24.411 1.00 93.69 170 LEU A N 1
ATOM 1377 C CA . LEU A 1 170 ? -14.911 3.248 23.607 1.00 93.69 170 LEU A CA 1
ATOM 1378 C C . LEU A 1 170 ? -14.024 4.228 24.380 1.00 93.69 170 LEU A C 1
ATOM 1380 O O . LEU A 1 170 ? -14.248 4.487 25.563 1.00 93.69 170 LEU A O 1
ATOM 1384 N N . ILE A 1 171 ? -13.049 4.796 23.681 1.00 91.81 171 ILE A N 1
ATOM 1385 C CA . ILE A 1 171 ? -12.172 5.842 24.197 1.00 91.81 171 ILE A CA 1
ATOM 1386 C C . ILE A 1 171 ? -12.825 7.198 23.933 1.00 91.81 171 ILE A C 1
ATOM 1388 O O . ILE A 1 171 ? -13.171 7.517 22.795 1.00 91.81 171 ILE A O 1
ATOM 1392 N N . ASP A 1 172 ? -12.981 8.004 24.983 1.00 89.31 172 ASP A N 1
ATOM 1393 C CA . ASP A 1 172 ? -13.453 9.380 24.853 1.00 89.31 172 ASP A CA 1
ATOM 1394 C C . ASP A 1 172 ? -12.326 10.290 24.350 1.00 89.31 172 ASP A C 1
ATOM 1396 O O . ASP A 1 172 ? -11.257 10.408 24.952 1.00 89.31 172 ASP A O 1
ATOM 1400 N N . LEU A 1 173 ? -12.584 10.950 23.226 1.00 86.31 173 LEU A N 1
ATOM 1401 C CA . LEU A 1 173 ? -11.656 11.860 22.562 1.00 86.31 173 LEU A CA 1
ATOM 1402 C C . LEU A 1 173 ? -11.959 13.334 22.881 1.00 86.31 173 LEU A C 1
ATOM 1404 O O . LEU A 1 173 ? -11.339 14.239 22.316 1.00 86.31 173 LEU A O 1
ATOM 1408 N N . GLY A 1 174 ? -12.927 13.616 23.759 1.00 85.12 174 GLY A N 1
ATOM 1409 C CA . GLY A 1 174 ? -13.352 14.979 24.080 1.00 85.12 174 GLY A CA 1
ATOM 1410 C C . GLY A 1 174 ? -13.850 15.722 22.838 1.00 85.12 174 GLY A C 1
ATOM 1411 O O . GLY A 1 174 ? -13.469 16.871 22.601 1.00 85.12 174 GLY A O 1
ATOM 1412 N N . GLY A 1 175 ? -14.613 15.021 21.994 1.00 82.12 175 GLY A N 1
ATOM 1413 C CA . GLY A 1 175 ? -15.143 15.515 20.719 1.00 82.12 175 GLY A CA 1
ATOM 1414 C C . GLY A 1 175 ? -14.147 15.564 19.553 1.00 82.12 175 GLY A C 1
ATOM 1415 O O . GLY A 1 175 ? -14.547 15.926 18.449 1.00 82.12 175 GLY A O 1
ATOM 1416 N N . LYS A 1 176 ? -12.871 15.210 19.754 1.00 85.12 176 LYS A N 1
ATOM 1417 C CA . LYS A 1 176 ? -11.867 15.161 18.675 1.00 85.12 176 LYS A CA 1
ATOM 1418 C C . LYS A 1 176 ? -12.070 13.935 17.790 1.00 85.12 176 LYS A C 1
ATOM 1420 O O . LYS A 1 176 ? -12.570 12.911 18.243 1.00 85.12 176 LYS A O 1
ATOM 1425 N N . TYR A 1 177 ? -11.646 14.031 16.536 1.00 81.25 177 TYR A N 1
ATOM 1426 C CA . TYR A 1 177 ? -11.770 12.950 15.555 1.00 81.25 177 TYR A CA 1
ATOM 1427 C C . TYR A 1 177 ? -10.634 12.998 14.529 1.00 81.25 177 TYR A C 1
ATOM 1429 O O . TYR A 1 177 ? -9.971 14.024 14.369 1.00 81.25 177 TYR A O 1
ATOM 1437 N N . LEU A 1 178 ? -10.393 11.895 13.823 1.00 77.25 178 LEU A N 1
ATOM 1438 C CA . LEU A 1 178 ? -9.466 11.860 12.693 1.00 77.25 178 LEU A CA 1
ATOM 1439 C C . LEU A 1 178 ? -10.132 12.521 11.480 1.00 77.25 178 LEU A C 1
ATOM 1441 O O . LEU A 1 178 ? -11.168 12.068 11.001 1.00 77.25 178 LEU A O 1
ATOM 1445 N N . GLU A 1 179 ? -9.590 13.632 10.985 1.00 63.25 179 GLU A N 1
ATOM 1446 C CA . GLU A 1 179 ? -10.207 14.321 9.851 1.00 63.25 179 GLU A CA 1
ATOM 1447 C C . GLU A 1 179 ? -10.141 13.490 8.560 1.00 63.25 179 GLU A C 1
ATOM 1449 O O . GLU A 1 179 ? -9.147 12.841 8.241 1.00 63.25 179 GLU A O 1
ATOM 1454 N N . LYS A 1 180 ? -11.232 13.576 7.795 1.00 55.00 180 LYS A N 1
ATOM 1455 C CA . LYS A 1 180 ? -11.373 13.109 6.418 1.00 55.00 180 LYS A CA 1
ATOM 1456 C C . LYS A 1 180 ? -10.200 13.580 5.555 1.00 55.00 180 LYS A C 1
ATOM 1458 O O . LYS A 1 180 ? -10.056 14.782 5.335 1.00 55.00 180 LYS A O 1
ATOM 1463 N N . ALA A 1 181 ? -9.483 12.674 4.892 1.00 48.28 181 ALA A N 1
ATOM 1464 C CA . ALA A 1 181 ? -8.757 13.102 3.702 1.00 48.28 181 ALA A CA 1
ATOM 1465 C C . ALA A 1 181 ? -9.785 13.592 2.673 1.00 48.28 181 ALA A C 1
ATOM 1467 O O . ALA A 1 181 ? -10.712 12.859 2.320 1.00 48.28 181 ALA A O 1
ATOM 1468 N N . ALA A 1 182 ? -9.655 14.831 2.183 1.00 38.81 182 ALA A N 1
ATOM 1469 C CA . ALA A 1 182 ? -10.637 15.491 1.308 1.00 38.81 182 ALA A CA 1
ATOM 1470 C C . ALA A 1 182 ? -11.078 14.639 0.096 1.00 38.81 182 ALA A C 1
ATOM 1472 O O . ALA A 1 182 ? -12.184 14.803 -0.423 1.00 38.81 182 ALA A O 1
ATOM 1473 N N . ARG A 1 183 ? -10.247 13.672 -0.303 1.00 41.62 183 ARG A N 1
ATOM 1474 C CA . ARG A 1 183 ? -10.535 12.616 -1.274 1.00 41.62 183 ARG A CA 1
ATOM 1475 C C . ARG A 1 183 ? -10.528 11.247 -0.583 1.00 41.62 183 ARG A C 1
ATOM 1477 O O . ARG A 1 183 ? -9.610 10.469 -0.807 1.00 41.62 183 ARG A O 1
ATOM 1484 N N . GLY A 1 184 ? -11.517 11.006 0.282 1.00 40.66 184 GLY A N 1
ATOM 1485 C CA . GLY A 1 184 ? -11.864 9.728 0.926 1.00 40.66 184 GLY A CA 1
ATOM 1486 C C . GLY A 1 184 ? -10.704 8.764 1.153 1.00 40.66 184 GLY A C 1
ATOM 1487 O O . GLY A 1 184 ? -10.678 7.738 0.495 1.00 40.66 184 GLY A O 1
ATOM 1488 N N . ASN A 1 185 ? -9.740 9.120 2.006 1.00 47.53 185 ASN A N 1
ATOM 1489 C CA . ASN A 1 185 ? -8.550 8.327 2.360 1.00 47.53 185 ASN A CA 1
ATOM 1490 C C . ASN A 1 185 ? -7.966 7.473 1.205 1.00 47.53 185 ASN A C 1
ATOM 1492 O O . ASN A 1 185 ? -7.516 6.345 1.402 1.00 47.53 185 ASN A O 1
ATOM 1496 N N . PHE A 1 186 ? -8.011 7.992 -0.027 1.00 38.41 186 PHE A N 1
ATOM 1497 C CA . PHE A 1 186 ? -7.516 7.293 -1.214 1.00 38.41 186 PHE A CA 1
ATOM 1498 C C . PHE A 1 186 ? -5.997 7.413 -1.331 1.00 38.41 186 PHE A C 1
ATOM 1500 O O . PHE A 1 186 ? -5.384 6.638 -2.058 1.00 38.41 186 PHE A O 1
ATOM 1507 N N . LEU A 1 187 ? -5.401 8.378 -0.627 1.00 44.94 187 LEU A N 1
ATOM 1508 C CA . LEU A 1 187 ? -3.965 8.596 -0.637 1.00 44.94 187 LEU A CA 1
ATOM 1509 C C . LEU A 1 187 ? -3.289 7.793 0.498 1.00 44.94 187 LEU A C 1
ATOM 1511 O O . LEU A 1 187 ? -3.834 7.783 1.609 1.00 44.94 187 LEU A O 1
ATOM 1515 N N . PRO A 1 188 ? -2.154 7.113 0.228 1.00 42.34 188 PRO A N 1
ATOM 1516 C CA . PRO A 1 188 ? -1.445 6.230 1.163 1.00 42.34 188 PRO A CA 1
ATOM 1517 C C . PRO A 1 188 ? -1.204 6.826 2.556 1.00 42.34 188 PRO A C 1
ATOM 1519 O O . PRO A 1 188 ? -1.315 6.110 3.548 1.00 42.34 188 PRO A O 1
ATOM 1522 N N . GLU A 1 189 ? -0.955 8.133 2.624 1.00 46.34 189 GLU A N 1
ATOM 1523 C CA . GLU A 1 189 ? -0.684 8.918 3.831 1.00 46.34 189 GLU A CA 1
ATOM 1524 C C . GLU A 1 189 ? -1.879 9.068 4.792 1.00 46.34 189 GLU A C 1
ATOM 1526 O O . GLU A 1 189 ? -1.715 9.583 5.893 1.00 46.34 189 GLU A O 1
ATOM 1531 N N . ASN A 1 190 ? -3.074 8.606 4.404 1.00 62.19 190 ASN A N 1
ATOM 1532 C CA . ASN A 1 190 ? -4.288 8.652 5.232 1.00 62.19 190 ASN A CA 1
ATOM 1533 C C . ASN A 1 190 ? -4.747 7.267 5.718 1.00 62.19 190 ASN A C 1
ATOM 1535 O O . ASN A 1 190 ? -5.889 7.102 6.155 1.00 62.19 190 ASN A O 1
ATOM 1539 N N . ASN A 1 191 ? -3.885 6.258 5.596 1.00 75.25 191 ASN A N 1
ATOM 1540 C CA . ASN A 1 191 ? -4.117 4.927 6.143 1.00 75.25 191 ASN A CA 1
ATOM 1541 C C . ASN A 1 191 ? -3.410 4.770 7.490 1.00 75.25 191 ASN A C 1
ATOM 1543 O O . ASN A 1 191 ? -2.350 5.350 7.715 1.00 75.25 191 ASN A O 1
ATOM 1547 N N . TYR A 1 192 ? -3.969 3.934 8.361 1.00 83.19 192 TYR A N 1
ATOM 1548 C CA . TYR A 1 192 ? -3.358 3.604 9.648 1.00 83.19 192 TYR A CA 1
ATOM 1549 C C . TYR A 1 192 ? -2.698 2.237 9.570 1.00 83.19 192 TYR A C 1
ATOM 1551 O O . TYR A 1 192 ? -3.321 1.279 9.112 1.00 83.19 192 TYR A O 1
ATOM 1559 N N . GLN A 1 193 ? -1.446 2.147 10.014 1.00 85.62 193 GLN A N 1
ATOM 1560 C CA . GLN A 1 193 ? -0.747 0.870 10.086 1.00 85.62 193 GLN A CA 1
ATOM 1561 C C . GLN A 1 193 ? -1.284 0.012 11.227 1.00 85.62 193 GLN A C 1
ATOM 1563 O O . GLN A 1 193 ? -1.638 0.522 12.293 1.00 85.62 193 GLN A O 1
ATOM 1568 N N . VAL A 1 194 ? -1.307 -1.296 10.993 1.00 89.75 194 VAL A N 1
ATOM 1569 C CA . VAL A 1 194 ? -1.727 -2.312 11.959 1.00 89.75 194 VAL A CA 1
ATOM 1570 C C . VAL A 1 194 ? -0.715 -3.454 11.989 1.00 89.75 194 VAL A C 1
ATOM 1572 O O . VAL A 1 194 ? -0.083 -3.755 10.980 1.00 89.75 194 VAL A O 1
ATOM 1575 N N . ASP A 1 195 ? -0.540 -4.093 13.138 1.00 84.69 195 ASP A N 1
ATOM 1576 C CA . ASP A 1 195 ? 0.410 -5.200 13.335 1.00 84.69 195 ASP A CA 1
ATOM 1577 C C . ASP A 1 195 ? -0.293 -6.559 13.494 1.00 84.69 195 ASP A C 1
ATOM 1579 O O . ASP A 1 195 ? 0.173 -7.574 12.972 1.00 84.69 195 ASP A O 1
ATOM 1583 N N . TYR A 1 196 ? -1.439 -6.602 14.176 1.00 89.00 196 TYR A N 1
ATOM 1584 C CA . TYR A 1 196 ? -2.234 -7.812 14.372 1.00 89.00 196 TYR A CA 1
ATOM 1585 C C . TYR A 1 196 ? -3.741 -7.538 14.441 1.00 89.00 196 TYR A C 1
ATOM 1587 O O . TYR A 1 196 ? -4.206 -6.407 14.596 1.00 89.00 196 TYR A O 1
ATOM 1595 N N . ALA A 1 197 ? -4.517 -8.617 14.331 1.00 96.12 197 ALA A N 1
ATOM 1596 C CA . ALA A 1 197 ? -5.942 -8.616 14.629 1.00 96.12 197 ALA A CA 1
ATOM 1597 C C . ALA A 1 197 ? -6.226 -9.425 15.902 1.00 96.12 197 ALA A C 1
ATOM 1599 O O . ALA A 1 197 ? -5.507 -10.378 16.214 1.00 96.12 197 ALA A O 1
ATOM 1600 N N . ARG A 1 198 ? -7.288 -9.091 16.634 1.00 97.75 198 ARG A N 1
ATOM 1601 C CA . ARG A 1 198 ? -7.754 -9.882 17.783 1.00 97.75 198 ARG A CA 1
ATOM 1602 C C . ARG A 1 198 ? -9.257 -9.728 17.980 1.00 97.75 198 ARG A C 1
ATOM 1604 O O . ARG A 1 198 ? -9.816 -8.679 17.674 1.00 97.75 198 ARG A O 1
ATOM 1611 N N . TYR A 1 199 ? -9.900 -10.753 18.514 1.00 98.38 199 TYR A N 1
ATOM 1612 C CA . TYR A 1 199 ? -11.258 -10.647 19.022 1.00 98.38 199 TYR A CA 1
ATOM 1613 C C . TYR A 1 199 ? -11.247 -9.982 20.397 1.00 98.38 199 TYR A C 1
ATOM 1615 O O . TYR A 1 199 ? -10.481 -10.384 21.279 1.00 98.38 199 TYR A O 1
ATOM 1623 N N . ILE A 1 200 ? -12.105 -8.981 20.574 1.00 97.88 200 ILE A N 1
ATOM 1624 C CA . ILE A 1 200 ? -12.315 -8.267 21.837 1.00 97.88 200 ILE A CA 1
ATOM 1625 C C . ILE A 1 200 ? -13.805 -8.334 22.164 1.00 97.88 200 ILE A C 1
ATOM 1627 O O . ILE A 1 200 ? -14.650 -8.130 21.289 1.00 97.88 200 ILE A O 1
ATOM 1631 N N . TRP A 1 201 ? -14.135 -8.641 23.417 1.00 97.69 201 TRP A N 1
ATOM 1632 C CA . TRP A 1 201 ? -15.508 -8.556 23.901 1.00 97.69 201 TRP A CA 1
ATOM 1633 C C . TRP A 1 201 ? -15.925 -7.094 24.019 1.00 97.69 201 TRP A C 1
ATOM 1635 O O . TRP A 1 201 ? -15.266 -6.329 24.714 1.00 97.69 201 TRP A O 1
ATOM 1645 N N . VAL A 1 202 ? -17.019 -6.711 23.363 1.00 97.00 202 VAL A N 1
ATOM 1646 C CA . VAL A 1 202 ? -17.565 -5.350 23.402 1.00 97.00 202 VAL A CA 1
ATOM 1647 C C . VAL A 1 202 ? -18.732 -5.321 24.393 1.00 97.00 202 VAL A C 1
ATOM 1649 O O . VAL A 1 202 ? -19.819 -5.806 24.058 1.00 97.00 202 VAL A O 1
ATOM 1652 N N . PRO A 1 203 ? -18.571 -4.751 25.606 1.00 95.25 203 PRO A N 1
ATOM 1653 C CA . PRO A 1 203 ? -19.594 -4.840 26.650 1.00 95.25 203 PRO A CA 1
ATOM 1654 C C . PRO A 1 203 ? -20.928 -4.195 26.259 1.00 95.25 203 PRO A C 1
ATOM 1656 O O . PRO A 1 203 ? -21.989 -4.722 26.594 1.00 95.25 203 PRO A O 1
ATOM 1659 N N . SER A 1 204 ? -20.886 -3.084 25.516 1.00 94.25 204 SER A N 1
ATOM 1660 C CA . SER A 1 204 ? -22.082 -2.377 25.038 1.00 94.25 204 SER A CA 1
ATOM 1661 C C . SER A 1 204 ? -22.886 -3.177 24.011 1.00 94.25 204 SER A C 1
ATOM 1663 O O . SER A 1 204 ? -24.090 -2.970 23.884 1.00 94.25 204 SER A O 1
ATOM 1665 N N . GLU A 1 205 ? -22.242 -4.103 23.301 1.00 94.88 205 GLU A N 1
ATOM 1666 C CA . GLU A 1 205 ? -22.863 -4.924 22.258 1.00 94.88 205 GLU A CA 1
ATOM 1667 C C . GLU A 1 205 ? -23.100 -6.372 22.704 1.00 94.88 205 GLU A C 1
ATOM 1669 O O . GLU A 1 205 ? -23.799 -7.113 22.015 1.00 94.88 205 GLU A O 1
ATOM 1674 N N . LYS A 1 206 ? -22.547 -6.769 23.859 1.00 94.75 206 LYS A N 1
ATOM 1675 C CA . LYS A 1 206 ? -22.612 -8.128 24.417 1.00 94.75 206 LYS A CA 1
ATOM 1676 C C . LYS A 1 206 ? -22.184 -9.202 23.409 1.00 94.75 206 LYS A C 1
ATOM 1678 O O . LYS A 1 206 ? -22.837 -10.237 23.275 1.00 94.75 206 LYS A O 1
ATOM 1683 N N . LYS A 1 207 ? -21.100 -8.935 22.680 1.00 96.25 207 LYS A N 1
ATOM 1684 C CA . LYS A 1 207 ? -20.519 -9.861 21.700 1.00 96.25 207 LYS A CA 1
ATOM 1685 C C . LYS A 1 207 ? -19.020 -9.643 21.543 1.00 96.25 207 LYS A C 1
ATOM 1687 O O . LYS A 1 207 ? -18.520 -8.537 21.744 1.00 96.25 207 LYS A O 1
ATOM 1692 N N . ALA A 1 208 ? -18.320 -10.701 21.144 1.00 97.69 208 ALA A N 1
ATOM 1693 C CA . ALA A 1 208 ? -16.949 -10.607 20.667 1.00 97.69 208 ALA A CA 1
ATOM 1694 C C . ALA A 1 208 ? -16.937 -10.115 19.214 1.00 97.69 208 ALA A C 1
ATOM 1696 O O . ALA A 1 208 ? -17.623 -10.672 18.359 1.00 97.69 208 ALA A O 1
ATOM 1697 N N . GLU A 1 209 ? -16.141 -9.088 18.941 1.00 98.31 209 GLU A N 1
ATOM 1698 C CA . GLU A 1 209 ? -15.952 -8.509 17.610 1.00 98.31 209 GLU A CA 1
ATOM 1699 C C . GLU A 1 209 ? -14.478 -8.569 17.219 1.00 98.31 209 GLU A C 1
ATOM 1701 O O . GLU A 1 209 ? -13.603 -8.578 18.086 1.00 98.31 209 GLU A O 1
ATOM 1706 N N . LEU A 1 210 ? -14.194 -8.624 15.917 1.00 98.25 210 LEU A N 1
ATOM 1707 C CA . LEU A 1 210 ? -12.823 -8.594 15.413 1.00 98.25 210 LEU A CA 1
ATOM 1708 C C . LEU A 1 210 ? -12.318 -7.149 15.364 1.00 98.25 210 LEU A C 1
ATOM 1710 O O . LEU A 1 210 ? -12.978 -6.274 14.803 1.00 98.25 210 LEU A O 1
ATOM 1714 N N . PHE A 1 211 ? -11.117 -6.919 15.884 1.00 98.38 211 PHE A N 1
ATOM 1715 C CA . PHE A 1 211 ? -10.442 -5.627 15.878 1.00 98.38 211 PHE A CA 1
ATOM 1716 C C . PHE A 1 211 ? -9.059 -5.722 15.245 1.00 98.38 211 PHE A C 1
ATOM 1718 O O . PHE A 1 211 ? -8.404 -6.762 15.321 1.00 98.38 211 PHE A O 1
ATOM 1725 N N . TYR A 1 212 ? -8.602 -4.607 14.683 1.00 97.56 212 TYR A N 1
ATOM 1726 C CA . TYR A 1 212 ? -7.205 -4.378 14.333 1.00 97.56 212 TYR A CA 1
ATOM 1727 C C . TYR A 1 212 ? -6.560 -3.458 15.370 1.00 97.56 212 TYR A C 1
ATOM 1729 O O . TYR A 1 212 ? -7.171 -2.464 15.768 1.00 97.56 212 TYR A O 1
ATOM 1737 N N . HIS A 1 213 ? -5.345 -3.786 15.803 1.00 97.00 213 HIS A N 1
ATOM 1738 C CA . HIS A 1 213 ? -4.542 -2.919 16.664 1.00 97.00 213 HIS A CA 1
ATOM 1739 C C . HIS A 1 213 ? -3.821 -1.875 15.808 1.00 97.00 213 HIS A C 1
ATOM 1741 O O . HIS A 1 213 ? -3.199 -2.228 14.806 1.00 97.00 213 HIS A O 1
ATOM 1747 N N . LEU A 1 214 ? -3.928 -0.594 16.170 1.00 93.00 214 LEU A N 1
ATOM 1748 C CA . LEU A 1 214 ? -3.216 0.471 15.466 1.00 93.00 214 LEU A CA 1
ATOM 1749 C C . LEU A 1 214 ? -1.785 0.598 15.987 1.00 93.00 214 LEU A C 1
ATOM 1751 O O . LEU A 1 214 ? -1.555 0.675 17.192 1.00 93.00 214 LEU A O 1
ATOM 1755 N N . ILE A 1 215 ? -0.823 0.693 15.070 1.00 85.69 215 ILE A N 1
ATOM 1756 C CA . ILE A 1 215 ? 0.567 0.982 15.420 1.00 85.69 215 ILE A CA 1
ATOM 1757 C C . ILE A 1 215 ? 0.693 2.459 15.808 1.00 85.69 215 ILE A C 1
ATOM 1759 O O . ILE A 1 215 ? 0.332 3.359 15.048 1.00 85.69 215 ILE A O 1
ATOM 1763 N N . GLY A 1 216 ? 1.267 2.696 16.987 1.00 86.00 216 GLY A N 1
ATOM 1764 C CA . GLY A 1 216 ? 1.487 4.025 17.551 1.00 86.00 216 GLY A CA 1
ATOM 1765 C C . GLY A 1 216 ? 0.526 4.355 18.690 1.00 86.00 216 GLY A C 1
ATOM 1766 O O . GLY A 1 216 ? -0.496 3.709 18.887 1.00 86.00 216 GLY A O 1
ATOM 1767 N N . THR A 1 217 ? 0.884 5.371 19.473 1.00 88.88 217 THR A N 1
ATOM 1768 C CA . THR A 1 217 ? 0.092 5.820 20.633 1.00 88.88 217 THR A CA 1
ATOM 1769 C C . THR A 1 217 ? -0.357 7.269 20.527 1.00 88.88 217 THR A C 1
ATOM 1771 O O . THR A 1 217 ? -1.163 7.727 21.330 1.00 88.88 217 THR A O 1
ATOM 1774 N N . THR A 1 218 ? 0.173 8.014 19.555 1.00 85.50 218 THR A N 1
ATOM 1775 C CA . THR A 1 218 ? -0.100 9.438 19.360 1.00 85.50 218 THR A CA 1
ATOM 1776 C C . THR A 1 218 ? -0.568 9.684 17.938 1.00 85.50 218 THR A C 1
ATOM 1778 O O . THR A 1 218 ? 0.145 9.353 16.994 1.00 85.50 218 THR A O 1
ATOM 1781 N N . PHE A 1 219 ? -1.731 10.313 17.790 1.00 84.19 219 PHE A N 1
ATOM 1782 C CA . PHE A 1 219 ? -2.357 10.553 16.491 1.00 84.19 219 PHE A CA 1
ATOM 1783 C C . PHE A 1 219 ? -2.670 12.038 16.306 1.00 84.19 219 PHE A C 1
ATOM 1785 O O . PHE A 1 219 ? -2.978 12.747 17.266 1.00 84.19 219 PHE A O 1
ATOM 1792 N N . SER A 1 220 ? -2.571 12.515 15.065 1.00 81.56 220 SER A N 1
ATOM 1793 C CA . SER A 1 220 ? -3.016 13.857 14.680 1.00 81.56 220 SER A CA 1
ATOM 1794 C C . SER A 1 220 ? -4.532 13.855 14.507 1.00 81.56 220 SER A C 1
ATOM 1796 O O . SER A 1 220 ? -5.061 13.088 13.706 1.00 81.56 220 SER A O 1
ATOM 1798 N N . MET A 1 221 ? -5.225 14.714 15.244 1.00 81.12 221 MET A N 1
ATOM 1799 C CA . MET A 1 221 ? -6.684 14.772 15.302 1.00 81.12 221 MET A CA 1
ATOM 1800 C C . MET A 1 221 ? -7.173 16.197 15.060 1.00 81.12 221 MET A C 1
ATOM 1802 O O . MET A 1 221 ? -6.459 17.170 15.319 1.00 81.12 221 MET A O 1
ATOM 1806 N N . ARG A 1 222 ? -8.411 16.324 14.592 1.00 79.75 222 ARG A N 1
ATOM 1807 C CA . ARG A 1 222 ? -9.113 17.598 14.483 1.00 79.75 222 ARG A CA 1
ATOM 1808 C C . ARG A 1 222 ? -9.835 17.895 15.785 1.00 79.75 222 ARG A C 1
ATOM 1810 O O . ARG A 1 222 ? -10.554 17.045 16.310 1.00 79.75 222 ARG A O 1
ATOM 1817 N N . ASP A 1 223 ? -9.647 19.112 16.284 1.00 82.88 223 ASP A N 1
ATOM 1818 C CA . ASP A 1 223 ? -10.363 19.613 17.453 1.00 82.88 223 ASP A CA 1
ATOM 1819 C C . ASP A 1 223 ? -11.501 20.544 17.014 1.00 82.88 223 ASP A C 1
ATOM 1821 O O . ASP A 1 223 ? -11.224 21.652 16.541 1.00 82.88 223 ASP A O 1
ATOM 1825 N N . PRO A 1 224 ? -12.776 20.133 17.154 1.00 76.94 224 PRO A N 1
ATOM 1826 C CA . PRO A 1 224 ? -13.903 20.987 16.788 1.00 76.94 224 PRO A CA 1
ATOM 1827 C C . PRO A 1 224 ? -14.047 22.218 17.695 1.00 76.94 224 PRO A C 1
ATOM 1829 O O . PRO A 1 224 ? -14.752 23.151 17.321 1.00 76.94 224 PRO A O 1
ATOM 1832 N N . HIS A 1 225 ? -13.393 22.247 18.861 1.00 77.81 225 HIS A N 1
ATOM 1833 C CA . HIS A 1 225 ? -13.419 23.388 19.781 1.00 77.81 225 HIS A CA 1
ATOM 1834 C C . HIS A 1 225 ? -12.304 24.402 19.504 1.00 77.81 225 HIS A C 1
ATOM 1836 O O . HIS A 1 225 ? -12.196 25.413 20.206 1.00 77.81 225 HIS A O 1
ATOM 1842 N N . SER A 1 226 ? -11.450 24.153 18.508 1.00 74.88 226 SER A N 1
ATOM 1843 C CA . SER A 1 226 ? -10.403 25.103 18.167 1.00 74.88 226 SER A CA 1
ATOM 1844 C C . SER A 1 226 ? -10.971 26.362 17.521 1.00 74.88 226 SER A C 1
ATOM 1846 O O . SER A 1 226 ? -11.790 26.320 16.608 1.00 74.88 226 SER A O 1
ATOM 1848 N N . LYS A 1 227 ? -10.453 27.508 17.967 1.00 70.56 227 LYS A N 1
ATOM 1849 C CA . LYS A 1 227 ? -10.747 28.843 17.419 1.00 70.56 227 LYS A CA 1
ATOM 1850 C C . LYS A 1 227 ? -10.188 29.038 16.004 1.00 70.56 227 LYS A C 1
ATOM 1852 O O . LYS A 1 227 ? -10.532 30.013 15.344 1.00 70.56 227 LYS A O 1
ATOM 1857 N N . TYR A 1 228 ? -9.313 28.139 15.558 1.00 65.69 228 TYR A N 1
ATOM 1858 C CA . TYR A 1 228 ? -8.690 28.166 14.243 1.00 65.69 228 TYR A CA 1
ATOM 1859 C C . TYR A 1 228 ? -9.165 26.951 13.445 1.00 65.69 228 TYR A C 1
ATOM 1861 O O . TYR A 1 228 ? -8.955 25.810 13.848 1.00 65.69 228 TYR A O 1
ATOM 1869 N N . GLU A 1 229 ? -9.770 27.207 12.286 1.00 57.88 229 GLU A N 1
ATOM 1870 C CA . GLU A 1 229 ? -10.486 26.228 11.451 1.00 57.88 229 GLU A CA 1
ATOM 1871 C C . GLU A 1 229 ? -9.615 25.041 10.958 1.00 57.88 229 GLU A C 1
ATOM 1873 O O . GLU A 1 229 ? -10.150 24.015 10.527 1.00 57.88 229 GLU A O 1
ATOM 1878 N N . TYR A 1 230 ? -8.284 25.144 11.102 1.00 60.00 230 TYR A N 1
ATOM 1879 C CA . TYR A 1 230 ? -7.273 24.226 10.554 1.00 60.00 230 TYR A CA 1
ATOM 1880 C C . TYR A 1 230 ? -6.216 23.736 11.564 1.00 60.00 230 TYR A C 1
ATOM 1882 O O . TYR A 1 230 ? -5.111 23.363 11.168 1.00 60.00 230 TYR A O 1
ATOM 1890 N N . THR A 1 231 ? -6.482 23.754 12.873 1.00 67.56 231 THR A N 1
ATOM 1891 C CA . THR A 1 231 ? -5.497 23.228 13.839 1.00 67.56 231 THR A CA 1
ATOM 1892 C C . THR A 1 231 ? -5.632 21.727 14.038 1.00 67.56 231 THR A C 1
ATOM 1894 O O . THR A 1 231 ? -6.650 21.240 14.534 1.00 67.56 231 THR A O 1
ATOM 1897 N N . TRP A 1 232 ? -4.546 21.027 13.737 1.00 75.31 232 TRP A N 1
ATOM 1898 C CA . TRP A 1 232 ? -4.318 19.640 14.111 1.00 75.31 232 TRP A CA 1
ATOM 1899 C C . TRP A 1 232 ? -3.717 19.579 15.510 1.00 75.31 232 TRP A C 1
ATOM 1901 O O . TRP A 1 232 ? -2.735 20.268 15.796 1.00 75.31 232 TRP A O 1
ATOM 1911 N N . VAL A 1 233 ? -4.276 18.734 16.369 1.00 81.19 233 VAL A N 1
ATOM 1912 C CA . VAL A 1 233 ? -3.715 18.443 17.690 1.00 81.19 233 VAL A CA 1
ATOM 1913 C C . VAL A 1 233 ? -3.154 17.030 17.697 1.00 81.19 233 VAL A C 1
ATOM 1915 O O . VAL A 1 233 ? -3.815 16.090 17.266 1.00 81.19 233 VAL A O 1
ATOM 1918 N N . LYS A 1 234 ? -1.918 16.869 18.172 1.00 83.88 234 LYS A N 1
ATOM 1919 C CA . LYS A 1 234 ? -1.360 15.542 18.444 1.00 83.88 234 LYS A CA 1
ATOM 1920 C C . LYS A 1 234 ? -1.828 15.105 19.822 1.00 83.88 234 LYS A C 1
ATOM 1922 O O . LYS A 1 234 ? -1.505 15.764 20.808 1.00 83.88 234 LYS A O 1
ATOM 1927 N N . GLN A 1 235 ? -2.571 14.009 19.886 1.00 85.50 235 GLN A N 1
ATOM 1928 C CA . GLN A 1 235 ? -3.077 13.462 21.138 1.00 85.50 235 GLN A CA 1
ATOM 1929 C C . GLN A 1 235 ? -2.514 12.066 21.362 1.00 85.50 235 GLN A C 1
ATOM 1931 O O . GL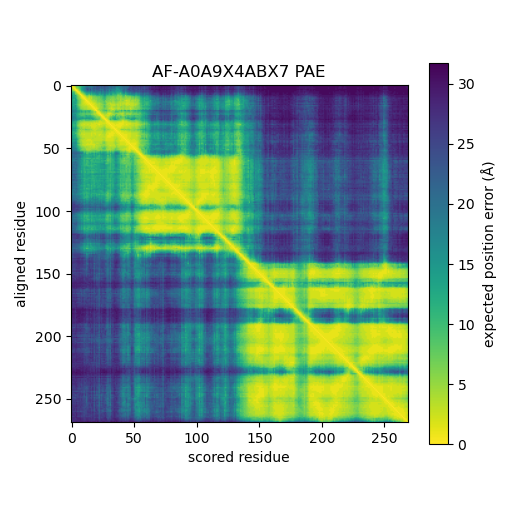N A 1 235 ? -2.621 11.207 20.488 1.00 85.50 235 GLN A O 1
ATOM 1936 N N . ASN A 1 236 ? -1.926 11.848 22.538 1.00 90.31 236 ASN A N 1
ATOM 1937 C CA . ASN A 1 236 ? -1.584 10.512 23.002 1.00 90.31 236 ASN A CA 1
ATOM 1938 C C . ASN A 1 236 ? -2.845 9.853 23.578 1.00 90.31 236 ASN A C 1
ATOM 1940 O O . ASN A 1 236 ? -3.450 10.392 24.505 1.00 90.31 236 ASN A O 1
ATOM 1944 N N . ILE A 1 237 ? -3.240 8.723 23.001 1.00 88.38 237 ILE A N 1
ATOM 1945 C CA . ILE A 1 237 ? -4.425 7.940 23.378 1.00 88.38 237 ILE A CA 1
ATOM 1946 C C . ILE A 1 237 ? -4.063 6.499 23.768 1.00 88.38 237 ILE A C 1
ATOM 1948 O O . ILE A 1 237 ? -4.950 5.678 23.979 1.00 88.38 237 ILE A O 1
ATOM 1952 N N . GLY A 1 238 ? -2.767 6.196 23.898 1.00 91.31 238 GLY A N 1
ATOM 1953 C CA . GLY A 1 238 ? -2.279 4.859 24.229 1.00 91.31 238 GLY A CA 1
ATOM 1954 C C . GLY A 1 238 ? -2.450 3.845 23.095 1.00 91.31 238 GLY A C 1
ATOM 1955 O O . GLY A 1 238 ? -2.599 4.214 21.933 1.00 91.31 238 GLY A O 1
ATOM 1956 N N . SER A 1 239 ? -2.370 2.558 23.442 1.00 94.31 239 SER A N 1
ATOM 1957 C CA . SER A 1 239 ? -2.655 1.457 22.513 1.00 94.31 239 SER A CA 1
ATOM 1958 C C . SER A 1 239 ? -4.157 1.391 22.254 1.00 94.31 239 SER A C 1
ATOM 1960 O O . SER A 1 239 ? -4.954 1.353 23.196 1.00 94.31 239 SER A O 1
ATOM 1962 N N . VAL A 1 240 ? -4.536 1.405 20.977 1.00 95.12 240 VAL A N 1
ATOM 1963 C CA . VAL A 1 240 ? -5.935 1.491 20.558 1.00 95.12 240 VAL A CA 1
ATOM 1964 C C . VAL A 1 240 ? -6.268 0.494 19.463 1.00 95.12 240 VAL A C 1
ATOM 1966 O O . VAL A 1 240 ? -5.418 0.052 18.687 1.00 95.12 240 VAL A O 1
ATOM 1969 N N . TYR A 1 241 ? -7.553 0.174 19.398 1.00 96.81 241 TYR A N 1
ATOM 1970 C CA . TYR A 1 241 ? -8.119 -0.822 18.510 1.00 96.81 241 TYR A CA 1
ATOM 1971 C C . TYR A 1 241 ? -9.263 -0.223 17.699 1.00 96.81 241 TYR A C 1
ATOM 1973 O O . TYR A 1 241 ? -10.024 0.615 18.188 1.00 96.81 241 TYR A O 1
ATOM 1981 N N . VAL A 1 242 ? -9.410 -0.686 16.460 1.00 94.25 242 VAL A N 1
ATOM 1982 C CA . VAL A 1 242 ? -10.515 -0.315 15.566 1.00 94.25 242 VAL A CA 1
ATOM 1983 C C . 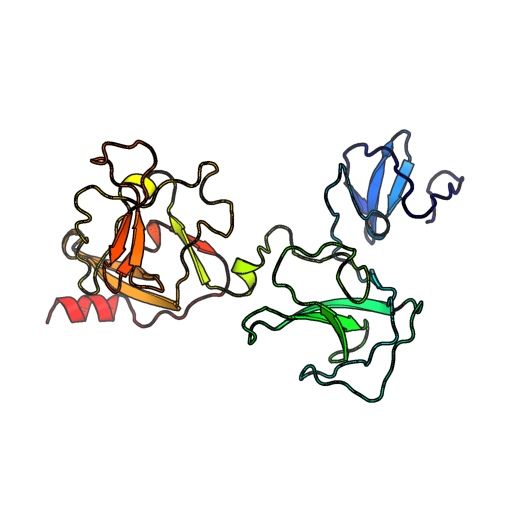VAL A 1 242 ? -11.259 -1.559 15.121 1.00 94.25 242 VAL A C 1
ATOM 1985 O O . VAL A 1 242 ? -10.648 -2.582 14.804 1.00 94.25 242 VAL A O 1
ATOM 1988 N N . LYS A 1 243 ? -12.590 -1.494 15.115 1.00 95.75 243 LYS A N 1
ATOM 1989 C CA . LYS A 1 243 ? -13.418 -2.637 14.738 1.00 95.75 243 LYS A CA 1
ATOM 1990 C C . LYS A 1 243 ? -13.228 -2.944 13.253 1.00 95.75 243 LYS A C 1
ATOM 1992 O O . LYS A 1 243 ? -13.287 -2.048 12.411 1.00 95.75 243 LYS A O 1
ATOM 1997 N N . ALA A 1 244 ? -13.044 -4.214 12.906 1.00 95.31 244 ALA A N 1
ATOM 1998 C 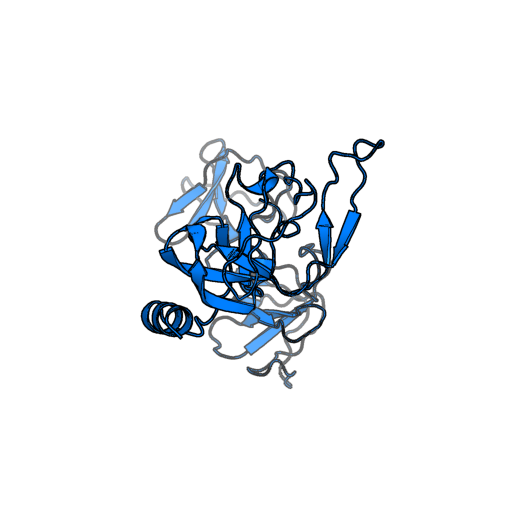CA . ALA A 1 244 ? -12.820 -4.638 11.526 1.00 95.31 244 ALA A CA 1
ATOM 1999 C C . ALA A 1 244 ? -14.009 -4.300 10.606 1.00 95.31 244 ALA A C 1
ATOM 2001 O O . ALA A 1 244 ? -13.815 -4.018 9.426 1.00 95.31 244 ALA A O 1
ATOM 2002 N N . SER A 1 245 ? -15.238 -4.266 11.138 1.00 93.50 245 SER A N 1
ATOM 2003 C CA . SER A 1 245 ? -16.433 -3.857 10.387 1.00 93.50 245 SER A CA 1
ATOM 2004 C C . SER A 1 245 ? -16.451 -2.376 10.008 1.00 93.50 245 SER A C 1
ATOM 2006 O O . SER A 1 245 ? -17.169 -2.004 9.079 1.00 93.50 245 SER A O 1
ATOM 2008 N N . ASP A 1 246 ? -15.670 -1.544 10.693 1.00 90.56 246 ASP A N 1
ATOM 2009 C CA . ASP A 1 246 ? -15.702 -0.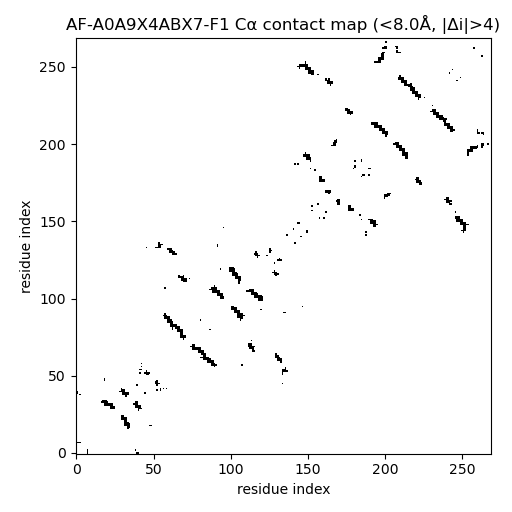082 10.586 1.00 90.56 246 ASP A CA 1
ATOM 2010 C C . ASP A 1 246 ? -14.626 0.448 9.629 1.00 90.56 246 ASP A C 1
ATOM 2012 O O . ASP A 1 246 ? -14.622 1.622 9.250 1.00 90.56 246 ASP A O 1
ATOM 2016 N N . VAL A 1 247 ? -13.738 -0.441 9.182 1.00 88.50 247 VAL A N 1
ATOM 2017 C CA . VAL A 1 247 ? -12.613 -0.130 8.307 1.00 88.50 247 VAL A CA 1
ATOM 2018 C C . VAL A 1 247 ? -12.609 -1.000 7.050 1.00 88.50 247 VAL A C 1
ATOM 2020 O O . VAL A 1 247 ? -13.272 -2.031 6.956 1.00 88.50 247 VAL A O 1
ATOM 2023 N N . THR A 1 248 ? -11.859 -0.559 6.049 1.00 86.75 248 THR A N 1
ATOM 2024 C CA . THR A 1 248 ? -11.414 -1.374 4.920 1.00 86.75 248 THR A CA 1
ATOM 2025 C C . THR A 1 248 ? -9.961 -1.745 5.165 1.00 86.75 248 THR A C 1
ATOM 2027 O O . THR A 1 248 ? -9.150 -0.866 5.446 1.00 86.75 248 THR A O 1
ATOM 2030 N N . PHE A 1 249 ? -9.641 -3.031 5.065 1.00 85.06 249 PHE A N 1
ATOM 2031 C CA . PHE A 1 249 ? -8.277 -3.529 5.193 1.00 85.06 249 PHE A CA 1
ATOM 2032 C C . PHE A 1 249 ? -7.571 -3.519 3.839 1.00 85.06 249 PHE A C 1
ATOM 2034 O O . PHE A 1 249 ? -8.168 -3.905 2.829 1.00 85.06 249 PHE A O 1
ATOM 2041 N N . LYS A 1 250 ? -6.299 -3.129 3.830 1.00 78.56 250 LYS A N 1
ATOM 2042 C CA . LYS A 1 250 ? -5.435 -3.171 2.655 1.00 78.56 250 LYS A CA 1
ATOM 2043 C C . LYS A 1 250 ? -4.036 -3.659 3.025 1.00 78.56 250 LYS A C 1
ATOM 2045 O O . LYS A 1 250 ? -3.570 -3.474 4.143 1.00 78.56 250 LYS A O 1
ATOM 2050 N N . GLY A 1 251 ? -3.372 -4.258 2.049 1.00 71.69 251 GLY A N 1
ATOM 2051 C CA . GLY A 1 251 ? -1.993 -4.708 2.154 1.00 71.69 251 GLY A CA 1
ATOM 2052 C C . GLY A 1 251 ? -1.770 -6.083 2.780 1.00 71.69 251 GLY A C 1
ATOM 2053 O O . GLY A 1 251 ? -2.580 -6.997 2.581 1.00 71.69 251 GLY A O 1
ATOM 2054 N N . LEU A 1 252 ? -0.632 -6.265 3.458 1.00 70.12 252 LEU A N 1
ATOM 2055 C CA . LEU A 1 252 ? -0.196 -7.566 3.980 1.00 70.12 252 LEU A CA 1
ATOM 2056 C C . LEU A 1 252 ? -1.190 -8.104 5.010 1.00 70.12 252 LEU A C 1
ATOM 2058 O O . LEU A 1 252 ? -1.670 -7.366 5.852 1.00 70.12 252 LEU A O 1
ATOM 2062 N N . LYS A 1 253 ? -1.523 -9.399 4.967 1.00 79.75 253 LYS A N 1
ATOM 2063 C CA . LYS A 1 253 ? -2.443 -9.986 5.955 1.00 79.75 253 LYS A CA 1
ATOM 2064 C C . LYS A 1 253 ? -1.786 -10.046 7.332 1.00 79.75 253 LYS A C 1
ATOM 2066 O O . LYS A 1 253 ? -0.702 -10.604 7.471 1.00 79.75 253 LYS A O 1
ATOM 2071 N N . VAL A 1 254 ? -2.507 -9.591 8.353 1.00 79.69 254 VAL A N 1
ATOM 2072 C CA . VAL A 1 254 ? -2.094 -9.733 9.753 1.00 79.69 254 VAL A CA 1
ATOM 2073 C C . VAL A 1 254 ? -2.579 -11.039 10.380 1.00 79.69 254 VAL A C 1
ATOM 2075 O O . VAL A 1 254 ? -3.615 -11.589 9.997 1.00 79.69 254 VAL A O 1
ATOM 2078 N N . LYS A 1 255 ? -1.844 -11.528 11.384 1.00 87.50 255 LYS A N 1
ATOM 2079 C CA . LYS A 1 255 ? -2.242 -12.696 12.179 1.00 87.50 255 LYS A CA 1
ATOM 2080 C C . LYS A 1 255 ? -3.343 -12.315 13.174 1.00 87.50 255 LYS A C 1
ATOM 2082 O O . LYS A 1 255 ? -3.234 -11.301 13.862 1.00 87.50 255 LYS A O 1
ATOM 2087 N N . THR A 1 256 ? -4.362 -13.162 13.297 1.00 95.56 256 THR A N 1
ATOM 2088 C CA . THR A 1 256 ? -5.348 -13.069 14.381 1.00 95.56 256 THR A CA 1
ATOM 2089 C C . THR A 1 256 ? -4.815 -13.774 15.631 1.00 95.56 256 THR A C 1
ATOM 2091 O O . THR A 1 256 ? -4.391 -14.927 15.551 1.00 95.56 256 THR A O 1
ATOM 2094 N N . GLN A 1 257 ? -4.784 -13.084 16.773 1.00 94.12 257 GLN A N 1
ATOM 2095 C CA . GLN A 1 257 ? -4.133 -13.574 17.997 1.00 94.12 257 GLN A CA 1
ATOM 2096 C C . GLN A 1 257 ? -4.970 -14.567 18.814 1.00 94.12 257 GLN A C 1
ATOM 2098 O O . GLN A 1 257 ? -4.400 -15.372 19.543 1.00 94.12 257 GLN A O 1
ATOM 2103 N N . ASN A 1 258 ? -6.294 -14.501 18.709 1.00 95.94 258 ASN A N 1
ATOM 2104 C CA . ASN A 1 258 ? -7.244 -15.310 19.471 1.00 95.94 258 ASN A CA 1
ATOM 2105 C C . ASN A 1 258 ? -8.519 -15.577 18.651 1.00 95.94 258 ASN A C 1
ATOM 2107 O O . ASN A 1 258 ? -8.653 -15.140 17.507 1.00 95.94 258 ASN A O 1
ATOM 2111 N N . THR A 1 259 ? -9.459 -16.290 19.256 1.00 97.06 259 THR A N 1
ATOM 2112 C CA . THR A 1 259 ? -10.786 -16.633 18.730 1.00 97.06 259 THR A CA 1
ATOM 2113 C C . THR A 1 259 ? -11.896 -15.843 19.432 1.00 97.06 259 THR A C 1
ATOM 2115 O O . THR A 1 259 ? -11.693 -15.269 20.508 1.00 97.06 259 THR A O 1
ATOM 2118 N N . ALA A 1 260 ? -13.091 -15.817 18.838 1.00 96.50 260 ALA A N 1
ATOM 2119 C CA . ALA A 1 260 ? -14.265 -15.181 19.438 1.00 96.50 260 ALA A CA 1
ATOM 2120 C C . ALA A 1 260 ? -14.673 -15.863 20.758 1.00 96.50 260 ALA A C 1
ATOM 2122 O O . ALA A 1 260 ? -15.066 -15.196 21.721 1.00 96.50 260 ALA A O 1
ATOM 2123 N N . GLU A 1 261 ? -14.526 -17.186 20.830 1.00 96.12 261 GLU A N 1
ATOM 2124 C CA . GLU A 1 261 ? -14.808 -17.991 22.017 1.00 96.12 261 GLU A CA 1
ATOM 2125 C C . GLU A 1 261 ? -13.852 -17.650 23.163 1.00 96.12 261 GLU A C 1
ATOM 2127 O O . GLU A 1 261 ? -14.279 -17.530 24.310 1.00 96.12 261 GLU A O 1
ATOM 2132 N N . GLU A 1 262 ? -12.563 -17.463 22.868 1.00 95.44 262 GLU A N 1
ATOM 2133 C CA . GLU A 1 262 ? -11.575 -17.041 23.867 1.00 95.44 262 GLU A CA 1
ATOM 2134 C C . GLU A 1 262 ? -11.885 -15.646 24.411 1.00 95.44 262 GLU A C 1
ATOM 2136 O O . GLU A 1 262 ? -11.851 -15.453 25.625 1.00 95.44 262 GLU A O 1
ATOM 2141 N N . ALA A 1 263 ? -12.238 -14.693 23.543 1.00 94.88 263 ALA A N 1
ATOM 2142 C CA . ALA A 1 263 ? -12.623 -13.346 23.964 1.00 94.88 263 ALA A CA 1
ATOM 2143 C C . ALA A 1 263 ? -13.880 -13.349 24.852 1.00 94.88 263 ALA A C 1
ATOM 2145 O O . ALA A 1 263 ? -13.928 -12.636 25.852 1.00 94.88 263 ALA A O 1
ATOM 2146 N N . THR A 1 264 ? -14.868 -14.187 24.523 1.00 93.50 264 THR A N 1
ATOM 2147 C CA . THR A 1 264 ? -16.101 -14.339 25.314 1.00 93.50 264 THR A CA 1
ATOM 2148 C C . THR A 1 264 ? -15.800 -14.912 26.699 1.00 93.50 264 THR A C 1
ATOM 2150 O O . THR A 1 264 ? -16.186 -14.329 27.705 1.00 93.50 264 THR A O 1
ATOM 2153 N N . LYS A 1 265 ? -15.006 -15.989 26.773 1.00 93.00 265 LYS A N 1
ATOM 2154 C CA . LYS A 1 265 ? -14.592 -16.599 28.050 1.00 93.00 265 LYS A CA 1
ATOM 2155 C C . LYS A 1 265 ? -13.775 -15.658 28.932 1.00 93.00 265 LYS A C 1
ATOM 2157 O O . LYS A 1 265 ? -13.810 -15.781 30.151 1.00 93.00 265 LYS A O 1
ATOM 2162 N N . LEU A 1 266 ? -12.992 -14.762 28.330 1.00 88.38 266 LEU A N 1
ATOM 2163 C CA . LEU A 1 266 ? -12.234 -13.742 29.056 1.00 88.38 266 LEU A CA 1
ATOM 2164 C C . LEU A 1 266 ? -13.145 -12.700 29.714 1.00 88.38 266 LEU A C 1
ATOM 2166 O O . LEU A 1 266 ? -12.788 -12.201 30.772 1.00 88.38 266 LEU A O 1
ATOM 2170 N N . ALA A 1 267 ? -14.301 -12.399 29.119 1.00 86.56 267 ALA A N 1
ATOM 2171 C CA . ALA A 1 267 ? -15.272 -11.454 29.671 1.00 86.56 267 ALA A CA 1
ATOM 2172 C C . ALA A 1 267 ? -16.161 -12.046 30.780 1.00 86.56 267 ALA A C 1
ATOM 2174 O O . ALA A 1 267 ? -16.777 -11.298 31.534 1.00 86.56 267 ALA A O 1
ATOM 2175 N N . GLU A 1 268 ? -16.249 -13.375 30.864 1.00 78.56 268 GLU A N 1
ATOM 2176 C CA . GLU A 1 268 ? -17.019 -14.105 31.882 1.00 78.56 268 GLU A CA 1
ATOM 2177 C C . GLU A 1 268 ? -16.233 -14.361 33.183 1.00 78.56 268 GLU A C 1
ATOM 2179 O O . GLU A 1 268 ? -16.794 -14.897 34.139 1.00 78.56 268 GLU A O 1
ATOM 2184 N N . LYS A 1 269 ? -14.942 -14.010 33.216 1.00 66.75 269 LYS A N 1
ATOM 2185 C CA . LYS A 1 269 ? -14.063 -14.125 34.388 1.00 66.75 269 LYS A CA 1
ATOM 2186 C C . LYS A 1 269 ? -13.978 -12.814 35.154 1.00 66.75 269 LYS A C 1
ATOM 2188 O O . LYS A 1 269 ? -13.914 -12.904 36.399 1.00 66.75 269 LYS A O 1
#

Organism: Lactobacillus amylovorus (NCBI:txid1604)

Solvent-accessible surface area (backbone atoms only — not comparable to full-atom values): 15918 Å² total; per-residue (Å²): 132,86,62,84,87,86,59,81,83,87,80,62,90,91,61,87,72,63,79,57,86,43,79,46,80,53,104,86,50,51,26,35,32,43,48,96,90,38,72,44,54,44,91,76,44,60,59,57,97,87,39,80,46,68,59,96,62,71,47,67,35,39,32,74,48,70,38,52,32,18,39,80,84,70,43,77,45,95,50,68,49,52,47,73,41,80,41,52,29,64,48,78,49,74,47,69,94,45,100,55,28,36,33,32,36,29,38,53,96,56,94,44,38,26,39,71,38,41,70,56,72,57,83,84,55,69,82,75,37,44,34,48,67,72,52,73,60,56,100,83,53,48,72,63,33,76,77,34,24,33,38,34,71,38,91,80,45,32,74,62,47,72,34,22,41,89,73,33,42,77,60,87,57,88,79,36,19,44,70,71,45,97,65,76,51,71,51,77,92,56,46,45,47,40,71,38,29,37,35,31,33,24,72,95,73,74,43,50,42,54,25,35,36,44,68,63,38,64,46,72,25,35,46,81,84,50,94,49,99,80,54,72,43,81,44,77,70,48,72,36,29,36,50,51,90,54,36,47,80,43,48,47,86,60,57,65,77,60,45,51,68,58,22,44,57,61,73,75,108

Mean predicted aligned error: 15.77 Å

pLDDT: mean 75.4, std 17.34, range [24.06, 98.38]